Protein AF-A0A2T1BYC2-F1 (afdb_monomer_lite)

Organism: NCBI:txid1296344

Secondary structure (DSSP, 8-state):
-------PEEEE--HHHHHHHHHHHHT-SSHHHHHHHHHHHHHHHHHHHHHHHTT---BSTTSTTT-HHHHHHS---EEEETTTEEEEEEEE-TT--EEE--GGGSSS-SEEEEEEEPTTSSEEEEEEEEEGGGS-TT--EEE-SPPTTS--S-B-TTHHHHHHHHHHHHHHHHHSS-HHHHHHHHH-SSS-HHHHHHHHHHHHHHS-HHHHHHHHHHHHS-HHHHHHHHHHHHH---TT-----HHHHHHHHHHHHHHHHHHHHHT----

InterPro domains:
  IPR014951 Protein of unknown function DUF1822 [PF08852] (11-236)

Structure (mmCIF, N/CA/C/O backbone):
data_AF-A0A2T1BYC2-F1
#
_entry.id   AF-A0A2T1BYC2-F1
#
loop_
_atom_site.group_PDB
_atom_site.id
_atom_site.type_symbol
_atom_site.label_atom_id
_atom_site.label_alt_id
_atom_site.label_comp_id
_atom_site.label_asym_id
_atom_site.label_entity_id
_atom_site.label_seq_id
_atom_site.pdbx_PDB_ins_code
_atom_site.Cartn_x
_atom_site.Cartn_y
_atom_site.Cartn_z
_atom_site.occupancy
_atom_site.B_iso_or_equiv
_atom_site.auth_seq_id
_atom_site.auth_comp_id
_atom_site.auth_asym_id
_atom_site.auth_atom_id
_atom_site.pdbx_PDB_model_num
ATOM 1 N N . MET A 1 1 ? 16.388 26.459 17.844 1.00 30.33 1 MET A N 1
ATOM 2 C CA . MET A 1 1 ? 15.123 25.746 18.102 1.00 30.33 1 MET A CA 1
ATOM 3 C C . MET A 1 1 ? 14.425 25.633 16.761 1.00 30.33 1 MET A C 1
ATOM 5 O O . MET A 1 1 ? 13.673 26.529 16.406 1.00 30.33 1 MET A O 1
ATOM 9 N N . ASN A 1 2 ? 14.789 24.626 15.964 1.00 27.92 2 ASN A N 1
ATOM 10 C CA . ASN A 1 2 ? 14.062 24.336 14.732 1.00 27.92 2 ASN A CA 1
ATOM 11 C C . ASN A 1 2 ? 12.855 23.506 15.141 1.00 27.92 2 ASN A C 1
ATOM 13 O O . ASN A 1 2 ? 13.008 22.389 15.620 1.00 27.92 2 ASN A O 1
ATOM 17 N N . SER A 1 3 ? 11.680 24.115 15.049 1.00 35.97 3 SER A N 1
ATOM 18 C CA . SER A 1 3 ? 10.416 23.403 15.140 1.00 35.97 3 SER A CA 1
ATOM 19 C C . SER A 1 3 ? 10.277 22.632 13.832 1.00 35.97 3 SER A C 1
ATOM 21 O O . SER A 1 3 ? 9.939 23.237 12.817 1.00 35.97 3 SER A O 1
ATOM 23 N N . THR A 1 4 ? 10.604 21.342 13.823 1.00 42.22 4 THR A N 1
ATOM 24 C CA . THR A 1 4 ? 10.169 20.444 12.749 1.00 42.22 4 THR A CA 1
ATOM 25 C C . THR A 1 4 ? 8.647 20.449 12.826 1.00 42.22 4 THR A C 1
ATOM 27 O O . THR A 1 4 ? 8.081 20.026 13.832 1.00 42.22 4 THR A O 1
ATOM 30 N N . GLN A 1 5 ? 7.978 21.092 11.869 1.00 42.19 5 GLN A N 1
ATOM 31 C CA . GLN A 1 5 ? 6.527 20.999 11.794 1.00 42.19 5 GLN A CA 1
ATOM 32 C C . GLN A 1 5 ? 6.220 19.558 11.412 1.00 42.19 5 GLN A C 1
ATOM 34 O O . GLN A 1 5 ? 6.541 19.119 10.316 1.00 42.19 5 GLN A O 1
ATOM 39 N N . GLU A 1 6 ? 5.686 18.809 12.365 1.00 53.81 6 GLU A N 1
ATOM 40 C CA . GLU A 1 6 ? 5.136 17.488 12.119 1.00 53.81 6 GLU A CA 1
ATOM 41 C C . GLU A 1 6 ? 3.902 17.648 11.221 1.00 53.81 6 GLU A C 1
ATOM 43 O O . GLU A 1 6 ? 2.841 18.101 11.660 1.00 53.81 6 GLU A O 1
ATOM 48 N N . HIS A 1 7 ? 4.078 17.363 9.933 1.00 62.19 7 HIS A N 1
ATOM 49 C CA . HIS A 1 7 ? 3.030 17.397 8.922 1.00 62.19 7 HIS A CA 1
ATOM 50 C C . HIS A 1 7 ? 2.230 16.089 8.989 1.00 62.19 7 HIS A C 1
ATOM 52 O O . HIS A 1 7 ? 2.452 15.157 8.228 1.00 62.19 7 HIS A O 1
ATOM 58 N N . HIS A 1 8 ? 1.332 15.999 9.973 1.00 76.50 8 HIS A N 1
ATOM 59 C CA . HIS A 1 8 ? 0.393 14.881 10.098 1.00 76.50 8 HIS A CA 1
ATOM 60 C C . HIS A 1 8 ? -0.981 15.292 9.582 1.00 76.50 8 HIS A C 1
ATOM 62 O O . HIS A 1 8 ? -1.489 16.364 9.931 1.00 76.50 8 HIS A O 1
ATOM 68 N N . LEU A 1 9 ? -1.634 14.410 8.826 1.00 88.50 9 LEU A N 1
ATOM 69 C CA . LEU A 1 9 ? -3.005 14.636 8.376 1.00 88.50 9 LEU A CA 1
ATOM 70 C C . LEU A 1 9 ? -3.999 14.018 9.362 1.00 88.50 9 LEU A C 1
ATOM 72 O O . LEU A 1 9 ? -3.929 12.828 9.655 1.00 88.50 9 LEU A O 1
ATOM 76 N N . THR A 1 10 ? -4.937 14.817 9.873 1.00 93.75 10 THR A N 1
ATOM 77 C CA . THR A 1 10 ? -5.953 14.343 10.826 1.00 93.75 10 THR A CA 1
ATOM 78 C C . THR A 1 10 ? -7.269 14.047 10.115 1.00 93.75 10 THR A C 1
ATOM 80 O O . THR A 1 10 ? -7.849 14.940 9.500 1.00 93.75 10 THR A O 1
ATOM 83 N N . ILE A 1 11 ? -7.757 12.812 10.238 1.00 95.19 11 ILE A N 1
ATOM 84 C CA . ILE A 1 11 ? -9.003 12.333 9.634 1.00 95.19 11 ILE A CA 1
ATOM 85 C C . ILE A 1 11 ? -10.029 12.054 10.745 1.00 95.19 11 ILE A C 1
ATOM 87 O O . ILE A 1 11 ? -9.771 11.216 11.618 1.00 95.19 11 ILE A O 1
ATOM 91 N N . PRO A 1 12 ? -11.200 12.719 10.745 1.00 95.81 12 PRO A N 1
ATOM 92 C CA . PRO A 1 12 ? -12.249 12.442 11.717 1.00 95.81 12 PRO A CA 1
ATOM 93 C C . PRO A 1 12 ? -12.884 11.073 11.456 1.00 95.81 12 PRO A C 1
ATOM 95 O O . PRO A 1 12 ? -13.256 10.741 10.331 1.00 95.81 12 PRO A O 1
ATOM 98 N N . LEU A 1 13 ? -13.082 10.285 12.512 1.00 95.06 13 LEU A N 1
ATOM 99 C CA . LEU A 1 13 ? -13.759 8.997 12.415 1.00 95.06 13 LEU A CA 1
ATOM 100 C C . LEU A 1 13 ? -15.268 9.201 12.503 1.00 95.06 13 LEU A C 1
ATOM 102 O O . LEU A 1 13 ? -15.834 9.554 13.541 1.00 95.06 13 LEU A O 1
ATOM 106 N N . ASN A 1 14 ? -15.945 8.980 11.380 1.00 90.75 14 ASN A N 1
ATOM 107 C CA . ASN A 1 14 ? -17.387 9.148 11.324 1.00 90.75 14 ASN A CA 1
ATOM 108 C C . ASN A 1 14 ? -18.123 8.025 12.105 1.00 90.75 14 ASN A C 1
ATOM 110 O O . ASN A 1 14 ? -17.633 6.896 12.229 1.00 90.75 14 ASN A O 1
ATOM 114 N N . PRO A 1 15 ? -19.343 8.278 12.619 1.00 95.25 15 PRO A N 1
ATOM 115 C CA . PRO A 1 15 ? -20.110 7.257 13.337 1.00 95.25 15 PRO A CA 1
ATOM 116 C C . PRO A 1 15 ? -20.413 5.995 12.515 1.00 95.25 15 PRO A C 1
ATOM 118 O O . PRO A 1 15 ? -20.580 4.920 13.090 1.00 95.25 15 PRO A O 1
ATOM 121 N N . ALA A 1 16 ? -20.486 6.099 11.185 1.00 96.50 16 ALA A N 1
ATOM 122 C CA . ALA A 1 16 ? -20.713 4.948 10.313 1.00 96.50 16 ALA A CA 1
ATOM 123 C C . ALA A 1 16 ? -19.502 3.996 10.304 1.00 96.50 16 ALA A C 1
ATOM 125 O O . ALA A 1 16 ? -19.681 2.779 10.336 1.00 96.50 16 ALA A O 1
ATOM 126 N N . ALA A 1 17 ? -18.281 4.529 10.363 1.00 97.25 17 ALA A N 1
ATOM 127 C CA . ALA A 1 17 ? -17.051 3.760 10.459 1.00 97.25 17 ALA A CA 1
ATOM 128 C C . ALA A 1 17 ? -17.010 2.969 11.765 1.00 97.25 17 ALA A C 1
ATOM 130 O O . ALA A 1 17 ? -16.757 1.764 11.754 1.00 97.25 17 ALA A O 1
ATOM 131 N N . HIS A 1 18 ? -17.391 3.604 12.876 1.00 98.31 18 HIS A N 1
ATOM 132 C CA . HIS A 1 18 ? -17.556 2.915 14.154 1.00 98.31 18 HIS A CA 1
ATOM 133 C C . HIS A 1 18 ? -18.595 1.797 14.097 1.00 98.31 18 HIS A C 1
ATOM 135 O O . HIS A 1 18 ? -18.369 0.734 14.666 1.00 98.31 18 HIS A O 1
ATOM 141 N N . GLN A 1 19 ? -19.719 1.989 13.404 1.00 98.38 19 GLN A N 1
ATOM 142 C CA . GLN A 1 19 ? -20.733 0.939 13.265 1.00 98.38 19 GLN A CA 1
ATOM 143 C C . GLN A 1 19 ? -20.208 -0.277 12.492 1.00 98.38 19 GLN A C 1
ATOM 145 O O . GLN A 1 19 ? -20.444 -1.410 12.915 1.00 98.38 19 GLN A O 1
ATOM 150 N N . ILE A 1 20 ? -19.470 -0.056 11.399 1.00 98.44 20 ILE A N 1
ATOM 151 C CA . ILE A 1 20 ? -18.844 -1.137 10.621 1.00 98.44 20 ILE A CA 1
ATOM 152 C C . ILE A 1 20 ? -17.792 -1.854 11.475 1.00 98.44 20 ILE A C 1
ATOM 154 O O . ILE A 1 20 ? -17.832 -3.078 11.600 1.00 98.44 20 ILE A O 1
ATOM 158 N N . ALA A 1 21 ? -16.910 -1.100 12.132 1.00 98.50 21 ALA A N 1
ATOM 159 C CA . ALA A 1 21 ? -15.869 -1.650 12.991 1.00 98.50 21 ALA A CA 1
ATOM 160 C C . ALA A 1 21 ? -16.450 -2.452 14.168 1.00 98.50 21 ALA A C 1
ATOM 162 O O . ALA A 1 21 ? -15.974 -3.548 14.458 1.00 98.50 21 ALA A O 1
ATOM 163 N N . LEU A 1 22 ? -17.513 -1.958 14.820 1.00 98.50 22 LEU A N 1
ATOM 164 C CA . LEU A 1 22 ? -18.219 -2.681 15.887 1.00 98.50 22 LEU A CA 1
ATOM 165 C C . LEU A 1 22 ? -18.843 -3.979 15.376 1.00 98.50 22 LEU A C 1
ATOM 167 O O . LEU A 1 22 ? -18.776 -4.997 16.064 1.00 98.50 22 LEU A O 1
ATOM 171 N N . LYS A 1 23 ? -19.435 -3.956 14.177 1.00 98.50 23 LYS A N 1
ATOM 172 C CA . LYS A 1 23 ? -19.995 -5.156 13.551 1.00 98.50 23 LYS A CA 1
ATOM 173 C C . LYS A 1 23 ? -18.902 -6.202 13.326 1.00 98.50 23 LYS A C 1
ATOM 175 O O . LYS A 1 23 ? -19.041 -7.320 13.807 1.00 98.50 23 LYS A O 1
ATOM 180 N N . PHE A 1 24 ? -17.806 -5.833 12.663 1.00 98.44 24 PHE A N 1
ATOM 181 C CA . PHE A 1 24 ? -16.708 -6.761 12.373 1.00 98.44 24 PHE A CA 1
ATOM 182 C C . PHE A 1 24 ? -16.025 -7.274 13.643 1.00 98.44 24 PHE A C 1
ATOM 184 O O . PHE A 1 24 ? -15.663 -8.448 13.715 1.00 98.44 24 PHE A O 1
ATOM 191 N N . ALA A 1 25 ? -15.893 -6.431 14.667 1.00 98.44 25 ALA A N 1
ATOM 192 C CA . ALA A 1 25 ? -15.372 -6.827 15.970 1.00 98.44 25 ALA A CA 1
ATOM 193 C C . ALA A 1 25 ? -16.291 -7.823 16.694 1.00 98.44 25 ALA A C 1
ATOM 195 O O . ALA A 1 25 ? -15.802 -8.758 17.325 1.00 98.44 25 ALA A O 1
ATOM 196 N N . GLY A 1 26 ? -17.611 -7.641 16.587 1.00 97.94 26 GLY A N 1
ATOM 197 C CA . GLY A 1 26 ? -18.617 -8.533 17.170 1.00 97.94 26 GLY A CA 1
ATOM 198 C C . GLY A 1 26 ? -18.719 -9.901 16.489 1.00 97.94 26 GLY A C 1
ATOM 199 O O . GLY A 1 26 ? -19.284 -10.822 17.070 1.00 97.94 26 GLY A O 1
ATOM 200 N N . GLU A 1 27 ? -18.160 -10.045 15.287 1.00 97.00 27 GLU A N 1
ATOM 201 C CA . GLU A 1 27 ? -18.034 -11.326 14.579 1.00 97.00 27 GLU A CA 1
ATOM 202 C C . GLU A 1 27 ? -16.857 -12.177 15.094 1.00 97.00 27 GLU A C 1
ATOM 204 O O . GLU A 1 27 ? -16.714 -13.322 14.675 1.00 97.00 27 GLU A O 1
ATOM 209 N N . GLN A 1 28 ? -16.003 -11.638 15.976 1.00 97.81 28 GLN A N 1
ATOM 210 C CA . GLN A 1 28 ? -14.807 -12.330 16.466 1.00 97.81 28 GLN A CA 1
ATOM 211 C C . GLN A 1 28 ? -15.081 -13.110 17.760 1.00 97.81 28 GLN A C 1
ATOM 213 O O . GLN A 1 28 ? -15.668 -12.585 18.704 1.00 97.81 28 GLN A O 1
ATOM 218 N N . ASP A 1 29 ? -14.545 -14.329 17.854 1.00 93.50 29 ASP A N 1
ATOM 219 C CA . ASP A 1 29 ? -14.741 -15.218 19.014 1.00 93.50 29 ASP A CA 1
ATOM 220 C C . ASP A 1 29 ? -13.975 -14.782 20.277 1.00 93.50 29 ASP A C 1
ATOM 222 O O . ASP A 1 29 ? -14.269 -15.224 21.390 1.00 93.50 29 ASP A O 1
ATOM 226 N N . ASN A 1 30 ? -12.963 -13.926 20.120 1.00 94.69 30 ASN A N 1
ATOM 227 C CA . ASN A 1 30 ? -12.078 -13.493 21.197 1.00 94.69 30 ASN A CA 1
ATOM 228 C C . ASN A 1 30 ? -12.078 -11.959 21.320 1.00 94.69 30 ASN A C 1
ATOM 230 O O . ASN A 1 30 ? -11.769 -11.285 20.334 1.00 94.69 30 ASN A O 1
ATOM 234 N N . PRO A 1 31 ? -12.297 -11.387 22.523 1.00 96.50 31 PRO A N 1
ATOM 235 C CA . PRO A 1 31 ? -12.262 -9.940 22.742 1.00 96.50 31 PRO A CA 1
ATOM 236 C C . PRO A 1 31 ? -10.986 -9.242 22.254 1.00 96.50 31 PRO A C 1
ATOM 238 O O . PRO A 1 31 ? -11.063 -8.133 21.728 1.00 96.50 31 PRO A O 1
ATOM 241 N N . ALA A 1 32 ? -9.814 -9.877 22.390 1.00 97.06 32 ALA A N 1
ATOM 242 C CA . ALA A 1 32 ? -8.564 -9.280 21.912 1.00 97.06 32 ALA A CA 1
ATOM 243 C C . ALA A 1 32 ? -8.545 -9.163 20.378 1.00 97.06 32 ALA A C 1
ATOM 245 O O . ALA A 1 32 ? -8.197 -8.110 19.846 1.00 97.06 32 ALA A O 1
ATOM 246 N N . LYS A 1 33 ? -9.010 -10.205 19.675 1.00 97.56 33 LYS A N 1
ATOM 247 C CA . LYS A 1 33 ? -9.161 -10.188 18.216 1.00 97.56 33 LYS A CA 1
ATOM 248 C C . LYS A 1 33 ? -10.230 -9.187 17.774 1.00 97.56 33 LYS A C 1
ATOM 250 O O . LYS A 1 33 ? -10.009 -8.456 16.818 1.00 97.56 33 LYS A O 1
ATOM 255 N N . GLY A 1 34 ? -11.342 -9.093 18.506 1.00 98.31 34 GLY A N 1
ATOM 256 C CA . GLY A 1 34 ? -12.375 -8.079 18.281 1.00 98.31 34 GLY A CA 1
ATOM 257 C C . GLY A 1 34 ? -11.820 -6.655 18.358 1.00 98.31 34 GLY A C 1
ATOM 258 O O . GLY A 1 34 ? -12.067 -5.856 17.459 1.00 98.31 34 GLY A O 1
ATOM 259 N N . LYS A 1 35 ? -11.004 -6.345 19.377 1.00 97.75 35 LYS A N 1
ATOM 260 C CA . LYS A 1 35 ? -10.338 -5.035 19.499 1.00 97.75 35 LYS A CA 1
ATOM 261 C C . LYS A 1 35 ? -9.386 -4.758 18.332 1.00 97.75 35 LYS A C 1
ATOM 263 O O . LYS A 1 35 ? -9.391 -3.654 17.800 1.00 97.75 35 LYS A O 1
ATOM 268 N N . GLN A 1 36 ? -8.583 -5.742 17.941 1.00 97.69 36 GLN A N 1
ATOM 269 C CA . GLN A 1 36 ? -7.672 -5.622 16.804 1.00 97.69 36 GLN A CA 1
ATOM 270 C C . GLN A 1 36 ? -8.445 -5.343 15.506 1.00 97.69 36 GLN A C 1
ATOM 272 O O . GLN A 1 36 ? -8.194 -4.349 14.837 1.00 97.69 36 GLN A O 1
ATOM 277 N N . VAL A 1 37 ? -9.458 -6.159 15.204 1.00 98.44 37 VAL A N 1
ATOM 278 C CA . VAL A 1 37 ? -10.325 -5.987 14.031 1.00 98.44 37 VAL A CA 1
ATOM 279 C C . VAL A 1 37 ? -11.013 -4.624 14.031 1.00 98.44 37 VAL A C 1
ATOM 281 O O . VAL A 1 37 ? -11.091 -3.982 12.986 1.00 98.44 37 VAL A O 1
ATOM 284 N N . TYR A 1 38 ? -11.478 -4.159 15.190 1.00 98.62 38 TYR A N 1
ATOM 285 C CA . TYR A 1 38 ? -12.073 -2.837 15.335 1.00 98.62 38 TYR A CA 1
ATOM 286 C C . TYR A 1 38 ? -11.113 -1.722 14.892 1.00 98.62 38 TYR A C 1
ATOM 288 O O . TYR A 1 38 ? -11.486 -0.884 14.073 1.00 98.62 38 TYR A O 1
ATOM 296 N N . LEU A 1 39 ? -9.873 -1.734 15.393 1.00 98.31 39 LEU A N 1
ATOM 297 C CA . LEU A 1 39 ? -8.864 -0.724 15.058 1.00 98.31 39 LEU A CA 1
ATOM 298 C C . LEU A 1 39 ? -8.422 -0.819 13.594 1.00 98.31 39 LEU A C 1
ATOM 300 O O . LEU A 1 39 ? -8.384 0.205 12.917 1.00 98.31 39 LEU A O 1
ATOM 304 N N . ASN A 1 40 ? -8.182 -2.030 13.082 1.00 98.44 40 ASN A N 1
ATOM 305 C CA . ASN A 1 40 ? -7.845 -2.252 11.673 1.00 98.44 40 ASN A CA 1
ATOM 306 C C . ASN A 1 40 ? -8.941 -1.705 10.751 1.00 98.44 40 ASN A C 1
ATOM 308 O O . ASN A 1 40 ? -8.656 -0.995 9.793 1.00 98.44 40 ASN A O 1
ATOM 312 N N . THR A 1 41 ? -10.208 -1.983 11.073 1.00 98.69 41 THR A N 1
ATOM 313 C CA . THR A 1 41 ? -11.348 -1.518 10.271 1.00 98.69 41 THR A CA 1
ATOM 314 C C . THR A 1 41 ? -11.430 0.007 10.257 1.00 98.69 41 THR A C 1
ATOM 316 O O . THR A 1 41 ? -11.638 0.599 9.203 1.00 98.69 41 THR A O 1
ATOM 319 N N . LEU A 1 42 ? -11.244 0.661 11.409 1.00 98.62 42 LEU A N 1
ATOM 320 C CA . LEU A 1 42 ? -11.227 2.124 11.473 1.00 98.62 42 LEU A CA 1
ATOM 321 C C . LEU A 1 42 ? -10.046 2.723 10.698 1.00 98.62 42 LEU A C 1
ATOM 323 O O . LEU A 1 42 ? -10.232 3.730 10.021 1.00 98.62 42 LEU A O 1
ATOM 327 N N . ALA A 1 43 ? -8.866 2.098 10.753 1.00 98.50 43 ALA A N 1
ATOM 328 C CA . ALA A 1 43 ? -7.691 2.548 10.012 1.00 98.50 43 ALA A CA 1
ATOM 329 C C . ALA A 1 43 ? -7.908 2.464 8.494 1.00 98.50 43 ALA A C 1
ATOM 331 O O . ALA A 1 43 ? -7.669 3.445 7.793 1.00 98.50 43 ALA A O 1
ATOM 332 N N . VAL A 1 44 ? -8.436 1.338 8.000 1.00 98.62 44 VAL A N 1
ATOM 333 C CA . VAL A 1 44 ? -8.778 1.160 6.578 1.00 98.62 44 VAL A CA 1
ATOM 334 C C . VAL A 1 44 ? -9.784 2.213 6.118 1.00 98.62 44 VAL A C 1
ATOM 336 O O . VAL A 1 44 ? -9.594 2.834 5.076 1.00 98.62 44 VAL A O 1
ATOM 339 N N . LEU A 1 45 ? -10.839 2.459 6.901 1.00 98.44 45 LEU A N 1
ATOM 340 C CA . LEU A 1 45 ? -11.858 3.449 6.545 1.00 98.44 45 LEU A CA 1
ATOM 341 C C . LEU A 1 45 ? -11.317 4.879 6.548 1.00 98.44 45 LEU A C 1
ATOM 343 O O . LEU A 1 45 ? -11.679 5.646 5.664 1.00 98.44 45 LEU A O 1
ATOM 347 N N . ALA A 1 46 ? -10.439 5.229 7.489 1.00 98.06 46 ALA A N 1
ATOM 348 C CA . ALA A 1 46 ? -9.823 6.551 7.521 1.00 98.06 46 ALA A CA 1
ATOM 349 C C . ALA A 1 46 ? -8.901 6.793 6.317 1.00 98.06 46 ALA A C 1
ATOM 351 O O . ALA A 1 46 ? -8.962 7.855 5.702 1.00 98.06 46 ALA A O 1
ATOM 352 N N . VAL A 1 47 ? -8.085 5.801 5.943 1.00 98.06 47 VAL A N 1
ATOM 353 C CA . VAL A 1 47 ? -7.227 5.890 4.750 1.00 98.06 47 VAL A CA 1
ATOM 354 C C . VAL A 1 47 ? -8.067 5.931 3.474 1.00 98.06 47 VAL A C 1
ATOM 356 O O . VAL A 1 47 ? -7.776 6.720 2.582 1.00 98.06 47 VAL A O 1
ATOM 359 N N . ARG A 1 48 ? -9.142 5.140 3.393 1.00 97.81 48 ARG A N 1
ATOM 360 C CA . ARG A 1 48 ? -10.094 5.204 2.278 1.00 97.81 48 ARG A CA 1
ATOM 361 C C . ARG A 1 48 ? -10.721 6.592 2.153 1.00 97.81 48 ARG A C 1
ATOM 363 O O . ARG A 1 48 ? -10.809 7.109 1.046 1.00 97.81 48 ARG A O 1
ATOM 370 N N . ASP A 1 49 ? -11.165 7.181 3.262 1.00 95.75 49 ASP A N 1
ATOM 371 C CA . ASP A 1 49 ? -11.772 8.515 3.261 1.00 95.75 49 ASP A CA 1
ATOM 372 C C . ASP A 1 49 ? -10.757 9.566 2.779 1.00 95.75 49 ASP A C 1
ATOM 374 O O . ASP A 1 49 ? -11.079 10.347 1.887 1.00 95.75 49 ASP A O 1
ATOM 378 N N . PHE A 1 50 ? -9.508 9.500 3.255 1.00 95.69 50 PHE A N 1
ATOM 379 C CA . PHE A 1 50 ? -8.411 10.338 2.759 1.00 95.69 50 PHE A CA 1
ATOM 380 C C . PHE A 1 50 ? -8.174 10.187 1.245 1.00 95.69 50 PHE A C 1
ATOM 382 O O . PHE A 1 50 ? -8.173 11.181 0.521 1.00 95.69 50 PHE A O 1
ATOM 389 N N . LEU A 1 51 ? -8.014 8.955 0.748 1.00 95.56 51 LEU A N 1
ATOM 390 C CA . LEU A 1 51 ? -7.788 8.691 -0.679 1.00 95.56 51 LEU A CA 1
ATOM 391 C C . LEU A 1 51 ? -8.987 9.124 -1.540 1.00 95.56 51 LEU A C 1
ATOM 393 O O . LEU A 1 51 ? -8.818 9.669 -2.629 1.00 95.56 51 LEU A O 1
ATOM 397 N N . SER A 1 52 ? -10.210 8.969 -1.031 1.00 93.94 52 SER A N 1
ATOM 398 C CA . SER A 1 52 ? -11.413 9.426 -1.725 1.00 93.94 52 SER A CA 1
ATOM 399 C C . SER A 1 52 ? -11.489 10.951 -1.834 1.00 93.94 52 SER A C 1
ATOM 401 O O . SER A 1 52 ? -11.987 11.447 -2.846 1.00 93.94 52 SER A O 1
ATOM 403 N N . GLU A 1 53 ? -11.030 11.704 -0.830 1.00 92.31 53 GLU A N 1
ATOM 404 C CA . GLU A 1 53 ? -11.026 13.176 -0.866 1.00 92.31 53 GLU A CA 1
ATOM 405 C C . GLU A 1 53 ? -10.128 13.726 -1.981 1.00 92.31 53 GLU A C 1
ATOM 407 O O . GLU A 1 53 ? -10.443 14.751 -2.589 1.00 92.31 53 GLU A O 1
ATOM 412 N N . ILE A 1 54 ? -9.056 13.006 -2.309 1.00 90.25 54 ILE A N 1
ATOM 413 C CA . ILE A 1 54 ? -8.126 13.336 -3.396 1.00 90.25 54 ILE A CA 1
ATOM 414 C C . ILE A 1 54 ? -8.473 12.635 -4.720 1.00 90.25 54 ILE A C 1
ATOM 416 O O . ILE A 1 54 ? -7.680 12.656 -5.655 1.00 90.25 54 ILE A O 1
ATOM 420 N N . SER A 1 55 ? -9.680 12.063 -4.828 1.00 90.75 55 SER A N 1
ATOM 421 C CA . SER A 1 55 ? -10.192 11.378 -6.029 1.00 90.75 55 SER A CA 1
ATOM 422 C C . SER A 1 55 ? -9.393 10.143 -6.459 1.00 90.75 55 SER A C 1
ATOM 424 O O . SER A 1 55 ? -9.364 9.813 -7.642 1.00 90.75 55 SER A O 1
ATOM 426 N N . PHE A 1 56 ? -8.776 9.447 -5.506 1.00 92.12 56 PHE A N 1
ATOM 427 C CA . PHE A 1 56 ? -8.077 8.194 -5.753 1.00 92.12 56 PHE A CA 1
ATOM 428 C C . PHE A 1 56 ? -9.007 7.003 -5.465 1.00 92.12 56 PHE A C 1
ATOM 430 O O . PHE A 1 56 ? -9.572 6.886 -4.372 1.00 92.12 56 PHE A O 1
ATOM 437 N N . GLU A 1 57 ? -9.221 6.137 -6.460 1.00 94.81 57 GLU A N 1
ATOM 438 C CA . GLU A 1 57 ? -10.175 5.029 -6.355 1.00 94.81 57 GLU A CA 1
ATOM 439 C C . GLU A 1 57 ? -9.653 3.901 -5.455 1.00 94.81 57 GLU A C 1
ATOM 441 O O . GLU A 1 57 ? -8.473 3.550 -5.459 1.00 94.81 57 GLU A O 1
ATOM 446 N N . THR A 1 58 ? -10.553 3.312 -4.665 1.00 97.44 58 THR A N 1
ATOM 447 C CA . THR A 1 58 ? -10.239 2.212 -3.745 1.00 97.44 58 THR A CA 1
ATOM 448 C C . THR A 1 58 ? -11.370 1.191 -3.723 1.00 97.44 58 THR A C 1
ATOM 450 O O . THR A 1 58 ? -12.536 1.532 -3.932 1.00 97.44 58 THR A O 1
ATOM 453 N N . ASP A 1 59 ? -11.029 -0.065 -3.446 1.00 98.00 59 ASP A N 1
ATOM 454 C CA . ASP A 1 59 ? -11.979 -1.169 -3.341 1.00 98.00 59 ASP A CA 1
ATOM 455 C C . ASP A 1 59 ? -11.858 -1.836 -1.966 1.00 98.00 59 ASP A C 1
ATOM 457 O O . ASP A 1 59 ? -10.841 -2.430 -1.606 1.00 98.00 59 ASP A O 1
ATOM 461 N N . LEU A 1 60 ? -12.920 -1.719 -1.172 1.00 97.56 60 LEU A N 1
ATOM 462 C CA . LEU A 1 60 ? -13.000 -2.398 0.114 1.00 97.56 60 LEU A CA 1
ATOM 463 C C . LEU A 1 60 ? -13.315 -3.883 -0.051 1.00 97.56 60 LEU A C 1
ATOM 465 O O . LEU A 1 60 ? -12.720 -4.707 0.632 1.00 97.56 60 LEU A O 1
ATOM 469 N N . ASP A 1 61 ? -14.244 -4.235 -0.937 1.00 97.25 61 ASP A N 1
ATOM 470 C CA . ASP A 1 61 ? -14.835 -5.574 -0.991 1.00 97.25 61 ASP A CA 1
ATOM 471 C C . ASP A 1 61 ? -13.842 -6.628 -1.504 1.00 97.25 61 ASP A C 1
ATOM 473 O O . ASP A 1 61 ? -13.946 -7.805 -1.147 1.00 97.25 61 ASP A O 1
ATOM 477 N N . SER A 1 62 ? -12.845 -6.199 -2.282 1.00 96.69 62 SER A N 1
ATOM 478 C CA . SER A 1 62 ? -11.727 -7.041 -2.727 1.00 96.69 62 SER A CA 1
ATOM 479 C C . SER A 1 62 ? -10.604 -7.204 -1.685 1.00 96.69 62 SER A C 1
ATOM 481 O O . SER A 1 62 ? -9.669 -7.980 -1.906 1.00 96.69 62 SER A O 1
ATOM 483 N N . GLY A 1 63 ? -10.662 -6.484 -0.560 1.00 96.31 63 GLY A N 1
ATOM 484 C CA . GLY A 1 63 ? -9.663 -6.531 0.511 1.00 96.31 63 GLY A CA 1
ATOM 485 C C . GLY A 1 63 ? -9.776 -7.763 1.416 1.00 96.31 63 GLY A C 1
ATOM 486 O O . GLY A 1 63 ? -10.867 -8.250 1.729 1.00 96.31 63 GLY A O 1
ATOM 487 N N . ASP A 1 64 ? -8.636 -8.241 1.915 1.00 97.00 64 ASP A N 1
ATOM 488 C CA . ASP A 1 64 ? -8.568 -9.349 2.874 1.00 97.00 64 ASP A CA 1
ATOM 489 C C . ASP A 1 64 ? -9.229 -8.959 4.205 1.00 97.00 64 ASP A C 1
ATOM 491 O O . ASP A 1 64 ? -9.908 -9.769 4.841 1.00 97.00 64 ASP A O 1
ATOM 495 N N . SER A 1 65 ? -9.088 -7.694 4.599 1.00 97.06 65 SER A N 1
ATOM 496 C CA . SER A 1 65 ? -9.704 -7.105 5.787 1.00 97.06 65 SER A CA 1
ATOM 497 C C . SER A 1 65 ? -11.238 -7.098 5.722 1.00 97.06 65 SER A C 1
ATOM 499 O O . SER A 1 65 ? -11.901 -7.231 6.756 1.00 97.06 65 SER A O 1
ATOM 501 N N . TRP A 1 66 ? -11.830 -7.053 4.525 1.00 97.94 66 TRP A N 1
ATOM 502 C CA . TRP A 1 66 ? -13.282 -7.152 4.324 1.00 97.94 66 TRP A CA 1
ATOM 503 C C . TRP A 1 66 ? -13.779 -8.595 4.218 1.00 97.94 66 TRP A C 1
ATOM 505 O O . TRP A 1 66 ? -14.940 -8.868 4.545 1.00 97.94 66 TRP A O 1
ATOM 515 N N . ASN A 1 67 ? -12.902 -9.553 3.909 1.00 97.81 67 ASN A N 1
ATOM 516 C CA . ASN A 1 67 ? -13.234 -10.974 3.900 1.00 97.81 67 ASN A CA 1
ATOM 517 C C . ASN A 1 67 ? -13.406 -11.531 5.335 1.00 97.81 67 ASN A C 1
ATOM 519 O O . ASN A 1 67 ? -12.441 -11.564 6.100 1.00 97.81 67 ASN A O 1
ATOM 523 N N . PRO A 1 68 ? -14.593 -12.048 5.720 1.00 96.62 68 PRO A N 1
ATOM 524 C CA . PRO A 1 68 ? -14.833 -12.528 7.083 1.00 96.62 68 PRO A CA 1
ATOM 525 C C . PRO A 1 68 ? -13.911 -13.666 7.527 1.00 96.62 68 PRO A C 1
ATOM 527 O O . PRO A 1 68 ? -13.488 -13.695 8.681 1.00 96.62 68 PRO A O 1
ATOM 530 N N . ALA A 1 69 ? -13.586 -14.593 6.622 1.00 96.25 69 ALA A N 1
ATOM 531 C CA . ALA A 1 69 ? -12.718 -15.718 6.944 1.00 96.25 69 ALA A CA 1
ATOM 532 C C . ALA A 1 69 ? -11.277 -15.243 7.158 1.00 96.25 69 ALA A C 1
ATOM 534 O O . ALA A 1 69 ? -10.661 -15.602 8.157 1.00 96.25 69 ALA A O 1
ATOM 535 N N . VAL A 1 70 ? -10.755 -14.393 6.268 1.00 96.44 70 VAL A N 1
ATOM 536 C CA . VAL A 1 70 ? -9.377 -13.895 6.391 1.00 96.44 70 VAL A CA 1
ATOM 537 C C . VAL A 1 70 ? -9.231 -12.998 7.619 1.00 96.44 70 VAL A C 1
ATOM 539 O O . VAL A 1 70 ? -8.345 -13.233 8.438 1.00 96.44 70 VAL A O 1
ATOM 542 N N . ARG A 1 71 ? -10.162 -12.060 7.828 1.00 96.06 71 ARG A N 1
ATOM 543 C CA . ARG A 1 71 ? -10.216 -11.199 9.019 1.00 96.06 71 ARG A CA 1
ATOM 544 C C . ARG A 1 71 ? -10.243 -11.991 10.330 1.00 96.06 71 ARG A C 1
ATOM 546 O O . ARG A 1 71 ? -9.628 -11.564 11.307 1.00 96.06 71 ARG A O 1
ATOM 553 N N . CYS A 1 72 ? -10.920 -13.142 10.355 1.00 95.25 72 CYS A N 1
ATOM 554 C CA . CYS A 1 72 ? -10.981 -14.014 11.530 1.00 95.25 72 CYS A CA 1
ATOM 555 C C . CYS A 1 72 ? -9.607 -14.589 11.908 1.00 95.25 72 CYS A C 1
ATOM 557 O O . CYS A 1 72 ? -9.279 -14.668 13.093 1.00 95.25 72 CYS A O 1
ATOM 559 N N . PHE A 1 73 ? -8.793 -14.979 10.922 1.00 94.81 73 PHE A N 1
ATOM 560 C CA . PHE A 1 73 ? -7.515 -15.658 11.165 1.00 94.81 73 PHE A CA 1
ATOM 561 C C . PHE A 1 73 ? -6.300 -14.726 11.155 1.00 94.81 73 PHE A C 1
ATOM 563 O O . PHE A 1 73 ? -5.335 -15.006 11.861 1.00 94.81 73 PHE A O 1
ATOM 570 N N . HIS A 1 74 ? -6.343 -13.618 10.415 1.00 95.81 74 HIS A N 1
ATOM 571 C CA . HIS A 1 74 ? -5.173 -12.782 10.136 1.00 95.81 74 HIS A CA 1
ATOM 572 C C . HIS A 1 74 ?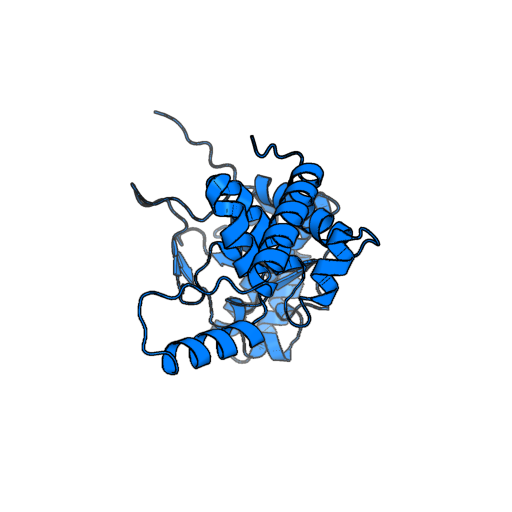 -5.326 -11.346 10.634 1.00 95.81 74 HIS A C 1
ATOM 574 O O . HIS A 1 74 ? -6.428 -10.795 10.690 1.00 95.81 74 HIS A O 1
ATOM 580 N N . ASP A 1 75 ? -4.211 -10.734 11.017 1.00 96.56 75 ASP A N 1
ATOM 581 C CA . ASP A 1 75 ? -4.090 -9.318 11.344 1.00 96.56 75 ASP A CA 1
ATOM 582 C C . ASP A 1 75 ? -3.882 -8.454 10.100 1.00 96.56 75 ASP A C 1
ATOM 584 O O . ASP A 1 75 ? -2.835 -7.841 9.907 1.00 96.56 75 ASP A O 1
ATOM 588 N N . VAL A 1 76 ? -4.916 -8.427 9.261 1.00 97.00 76 VAL A N 1
ATOM 589 C CA . VAL A 1 76 ? -4.958 -7.658 8.016 1.00 97.00 76 VAL A CA 1
ATOM 590 C C . VAL A 1 76 ? -5.739 -6.359 8.189 1.00 97.00 76 VAL A C 1
ATOM 592 O O . VAL A 1 76 ? -6.783 -6.315 8.851 1.00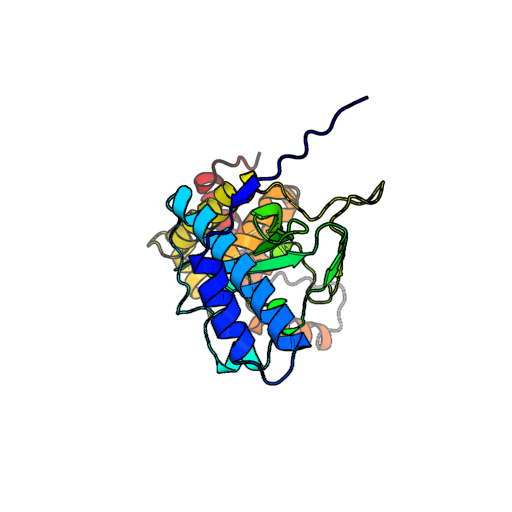 97.00 76 VAL A O 1
ATOM 595 N N . ALA A 1 77 ? -5.226 -5.306 7.571 1.00 97.94 77 ALA A N 1
ATOM 596 C CA . ALA A 1 77 ? -5.847 -4.000 7.435 1.00 97.94 77 ALA A CA 1
ATOM 597 C C . ALA A 1 77 ? -5.552 -3.446 6.031 1.00 97.94 77 ALA A C 1
ATOM 599 O O . ALA A 1 77 ? -5.168 -2.291 5.872 1.00 97.94 77 ALA A O 1
ATOM 600 N N . ASP A 1 78 ? -5.667 -4.296 5.010 1.00 98.25 78 ASP A N 1
ATOM 601 C CA . ASP A 1 78 ? -5.401 -3.912 3.632 1.00 98.25 78 ASP A CA 1
ATOM 602 C C . ASP A 1 78 ? -6.554 -3.115 3.021 1.00 98.25 78 ASP A C 1
ATOM 604 O O . ASP A 1 78 ? -7.729 -3.378 3.292 1.00 98.25 78 ASP A O 1
ATOM 608 N N . LEU A 1 79 ? -6.184 -2.179 2.153 1.00 98.50 79 LEU A N 1
ATOM 609 C CA . LEU A 1 79 ? -7.069 -1.443 1.263 1.00 98.50 79 LEU A CA 1
ATOM 610 C C . LEU A 1 79 ? -6.587 -1.660 -0.172 1.00 98.50 79 LEU A C 1
ATOM 612 O O . LEU A 1 79 ? -5.421 -1.398 -0.486 1.00 98.50 79 LEU A O 1
ATOM 616 N N . VAL A 1 80 ? -7.472 -2.170 -1.031 1.00 98.19 80 VAL A N 1
ATOM 617 C CA . VAL A 1 80 ? -7.148 -2.405 -2.440 1.00 98.19 80 VAL A CA 1
ATOM 618 C C . VAL A 1 80 ? -7.232 -1.089 -3.195 1.00 98.19 80 VAL A C 1
ATOM 620 O O . VAL A 1 80 ? -8.208 -0.348 -3.091 1.00 98.19 80 VAL A O 1
ATOM 623 N N . ILE A 1 81 ? -6.203 -0.844 -3.987 1.00 96.88 81 ILE A N 1
ATOM 624 C CA . ILE A 1 81 ? -6.168 0.151 -5.041 1.00 96.88 81 ILE A CA 1
ATOM 625 C C . ILE A 1 81 ? -6.257 -0.628 -6.358 1.00 96.88 81 ILE A C 1
ATOM 627 O O . ILE A 1 81 ? -5.340 -1.410 -6.646 1.00 96.88 81 ILE A O 1
ATOM 631 N N . PRO A 1 82 ? -7.345 -0.468 -7.134 1.00 94.94 82 PRO A N 1
ATOM 632 C CA . PRO A 1 82 ? -7.508 -1.145 -8.415 1.00 94.94 82 PRO A CA 1
ATOM 633 C C . PRO A 1 82 ? -6.272 -0.989 -9.303 1.00 94.94 82 PRO A C 1
ATOM 635 O O . PRO A 1 82 ? -5.651 0.069 -9.322 1.00 94.94 82 PRO A O 1
ATOM 638 N N . GLU A 1 83 ? -5.900 -2.062 -10.004 1.00 90.69 83 GLU A N 1
ATOM 639 C CA . GLU A 1 83 ? -4.730 -2.155 -10.894 1.00 90.69 83 GLU A CA 1
ATOM 640 C C . GLU A 1 83 ? -3.342 -1.998 -10.232 1.00 90.69 83 GLU A C 1
ATOM 642 O O . GLU A 1 83 ? -2.380 -2.612 -10.692 1.00 90.69 83 GLU A O 1
ATOM 647 N N . LEU A 1 84 ? -3.205 -1.272 -9.115 1.00 93.75 84 LEU A N 1
ATOM 648 C CA . LEU A 1 84 ? -1.903 -1.052 -8.469 1.00 93.75 84 LEU A CA 1
ATOM 649 C C . LEU A 1 84 ? -1.583 -2.095 -7.396 1.00 93.75 84 LEU A C 1
ATOM 651 O O . LEU A 1 84 ? -0.440 -2.544 -7.295 1.00 93.75 84 LEU A O 1
ATOM 655 N N . GLY A 1 85 ? -2.565 -2.514 -6.597 1.00 94.56 85 GLY A N 1
ATOM 656 C CA . GLY A 1 85 ? -2.363 -3.518 -5.552 1.00 94.56 85 GLY A CA 1
ATOM 657 C C . GLY A 1 85 ? -2.984 -3.129 -4.217 1.00 94.56 85 GLY A C 1
ATOM 658 O O . GLY A 1 85 ? -4.126 -2.695 -4.160 1.00 94.56 85 GLY A O 1
ATOM 659 N N . LYS A 1 86 ? -2.264 -3.354 -3.112 1.00 96.19 86 LYS A N 1
ATOM 660 C CA . LYS A 1 86 ? -2.794 -3.188 -1.749 1.00 96.19 86 LYS A CA 1
ATOM 661 C C . LYS A 1 86 ? -1.893 -2.306 -0.900 1.00 96.19 86 LYS A C 1
ATOM 663 O O . LYS A 1 86 ? -0.698 -2.584 -0.796 1.00 96.19 86 LYS A O 1
ATOM 668 N N . VAL A 1 87 ? -2.462 -1.309 -0.234 1.00 97.56 87 VAL A N 1
ATOM 669 C CA . VAL A 1 87 ? -1.797 -0.640 0.894 1.00 97.56 87 VAL A CA 1
ATOM 670 C C . VAL A 1 87 ? -2.225 -1.302 2.196 1.00 97.56 87 VAL A C 1
ATOM 672 O O . VAL A 1 87 ? -3.338 -1.807 2.293 1.00 97.56 87 VAL A O 1
ATOM 675 N N . GLU A 1 88 ? -1.350 -1.322 3.194 1.00 98.06 88 GLU A N 1
ATOM 676 C CA . GLU A 1 88 ? -1.653 -1.855 4.523 1.00 98.06 88 GLU A CA 1
ATOM 677 C C . GLU A 1 88 ? -1.797 -0.706 5.532 1.00 98.06 88 GLU A C 1
ATOM 679 O O . GLU A 1 88 ? -0.835 0.004 5.823 1.00 98.06 88 GLU A O 1
ATOM 684 N N . CYS A 1 89 ? -2.995 -0.520 6.083 1.00 98.06 89 CYS A N 1
ATOM 685 C CA . CYS A 1 89 ? -3.332 0.555 7.017 1.00 98.06 89 CYS A CA 1
ATOM 686 C C . CYS A 1 89 ? -3.078 0.102 8.460 1.00 98.06 89 CYS A C 1
ATOM 688 O O . CYS A 1 89 ? -3.949 -0.478 9.107 1.00 98.06 89 CYS A O 1
ATOM 690 N N . ARG A 1 90 ? -1.880 0.343 8.988 1.00 96.69 90 ARG A N 1
ATOM 691 C CA . ARG A 1 90 ? -1.462 -0.205 10.281 1.00 96.69 90 ARG A CA 1
ATOM 692 C C . ARG A 1 90 ? -1.828 0.736 11.440 1.00 96.69 90 ARG A C 1
ATOM 694 O O . ARG A 1 90 ? -1.274 1.836 11.521 1.00 96.69 90 ARG A O 1
ATOM 701 N N . PRO A 1 91 ? -2.736 0.326 12.348 1.00 96.44 91 PRO A N 1
ATOM 702 C CA . PRO A 1 91 ? -3.142 1.156 13.473 1.00 96.44 91 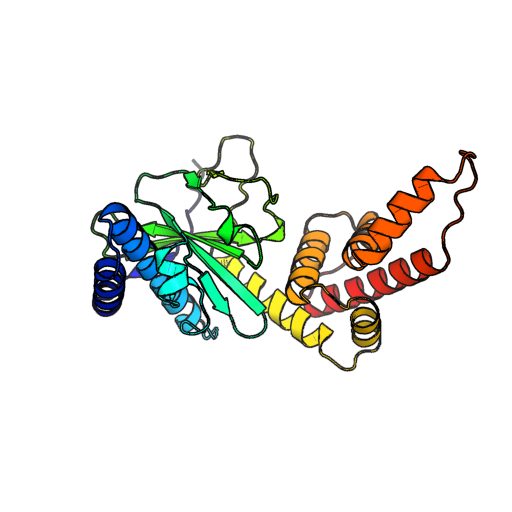PRO A CA 1
ATOM 703 C C . PRO A 1 91 ? -2.085 1.165 14.583 1.00 96.44 91 PRO A C 1
ATOM 705 O O . PRO A 1 91 ? -1.513 0.124 14.908 1.00 96.44 91 PRO A O 1
ATOM 708 N N . ILE A 1 92 ? -1.907 2.319 15.223 1.00 95.00 92 ILE A N 1
ATOM 709 C CA . ILE A 1 92 ? -1.180 2.480 16.488 1.00 95.00 92 ILE A CA 1
ATOM 710 C C . ILE A 1 92 ? -1.999 3.335 17.461 1.00 95.00 92 ILE A C 1
ATOM 712 O O . ILE A 1 92 ? -2.798 4.186 17.059 1.00 95.00 92 ILE A O 1
ATOM 716 N N . LEU A 1 93 ? -1.810 3.131 18.758 1.00 94.06 93 LEU A N 1
ATOM 717 C CA . LEU A 1 93 ? -2.428 3.950 19.802 1.00 94.06 93 LEU A CA 1
ATOM 718 C C . LEU A 1 93 ? -1.632 5.243 20.043 1.00 94.06 93 LEU A C 1
ATOM 720 O O . LEU A 1 93 ? -0.461 5.342 19.694 1.00 94.06 93 LEU A O 1
ATOM 724 N N . ALA A 1 94 ? -2.262 6.229 20.689 1.00 88.19 94 ALA A N 1
ATOM 725 C CA . ALA A 1 94 ? -1.718 7.580 20.887 1.00 88.19 94 ALA A CA 1
ATOM 726 C C . ALA A 1 94 ? -0.280 7.643 21.444 1.00 88.19 94 ALA A C 1
ATOM 728 O O . ALA A 1 94 ? 0.460 8.558 21.104 1.00 88.19 94 ALA A O 1
ATOM 729 N N . ASN A 1 95 ? 0.114 6.674 22.278 1.00 85.25 95 ASN A N 1
ATOM 730 C CA . ASN A 1 95 ? 1.420 6.635 22.949 1.00 85.25 95 ASN A CA 1
ATOM 731 C C . ASN A 1 95 ? 2.350 5.535 22.408 1.00 85.25 95 ASN A C 1
ATOM 733 O O . ASN A 1 95 ? 3.372 5.240 23.028 1.00 85.25 95 ASN A O 1
ATOM 737 N N . GLU A 1 96 ? 1.972 4.867 21.318 1.00 88.88 96 GLU A N 1
ATOM 738 C CA . GLU A 1 96 ? 2.803 3.841 20.692 1.00 88.88 96 GLU A CA 1
ATOM 739 C C . GLU A 1 96 ? 3.770 4.481 19.693 1.00 88.88 96 GLU A C 1
ATOM 741 O O . GLU A 1 96 ? 3.387 5.291 18.849 1.00 88.88 96 GLU A O 1
ATOM 746 N N . THR A 1 97 ? 5.038 4.093 19.805 1.00 87.31 97 THR A N 1
ATOM 747 C CA . THR A 1 97 ? 6.157 4.598 18.992 1.00 87.31 97 THR A CA 1
ATOM 748 C C . THR A 1 97 ? 6.743 3.514 18.088 1.00 87.31 97 THR A C 1
ATOM 750 O O . THR A 1 97 ? 7.705 3.735 17.357 1.00 87.31 97 THR A O 1
ATOM 753 N N . THR A 1 98 ? 6.167 2.313 18.147 1.00 88.38 98 THR A N 1
ATOM 754 C CA . THR A 1 98 ? 6.578 1.155 17.358 1.00 88.38 98 THR A CA 1
ATOM 755 C C . THR A 1 98 ? 5.353 0.445 16.816 1.00 88.38 98 THR A C 1
ATOM 757 O O . THR A 1 98 ? 4.283 0.452 17.428 1.00 88.38 98 THR A O 1
ATOM 760 N N . LEU A 1 99 ? 5.527 -0.183 15.663 1.00 88.56 99 LEU A N 1
ATOM 761 C CA . LEU A 1 99 ? 4.479 -0.877 14.942 1.00 88.56 99 LEU A CA 1
ATOM 762 C C . LEU A 1 99 ? 4.963 -2.271 14.581 1.00 88.56 99 LEU A C 1
ATOM 764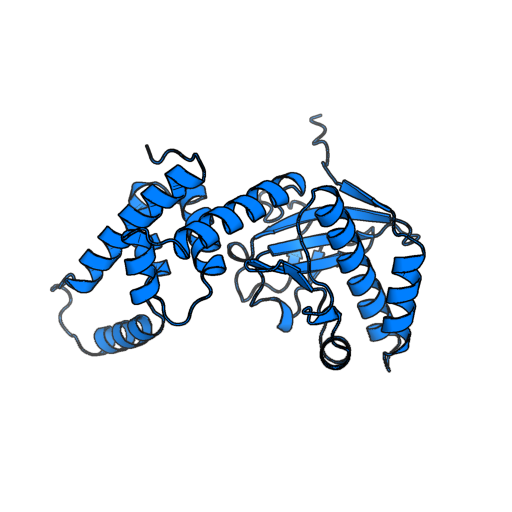 O O . LEU A 1 99 ? 6.011 -2.438 13.967 1.00 88.56 99 LEU A O 1
ATOM 768 N N . THR A 1 100 ? 4.200 -3.292 14.961 1.00 89.00 100 THR A N 1
ATOM 769 C CA . THR A 1 100 ? 4.510 -4.674 14.579 1.00 89.00 100 THR A CA 1
ATOM 770 C C . THR A 1 100 ? 3.869 -5.002 13.234 1.00 89.00 100 THR A C 1
ATOM 772 O O . THR A 1 100 ? 2.690 -4.703 13.020 1.00 89.00 100 THR A O 1
ATOM 775 N N . LEU A 1 101 ? 4.637 -5.653 12.357 1.00 91.75 101 LEU A N 1
ATOM 776 C CA . LEU A 1 101 ? 4.186 -6.188 11.075 1.00 91.75 101 LEU A CA 1
ATOM 777 C C . LEU A 1 101 ? 3.982 -7.711 11.174 1.00 91.75 101 LEU A C 1
ATOM 779 O O . LEU A 1 101 ? 4.963 -8.472 11.229 1.00 91.75 101 LEU A O 1
ATOM 783 N N . PRO A 1 102 ? 2.720 -8.176 11.209 1.00 91.94 102 PRO A N 1
ATOM 784 C CA . PRO A 1 102 ? 2.362 -9.589 11.119 1.00 91.94 102 PRO A CA 1
ATOM 785 C C . PRO A 1 102 ? 2.947 -10.244 9.869 1.00 91.94 102 PRO A C 1
ATOM 787 O O . PRO A 1 102 ? 3.178 -9.572 8.869 1.00 91.94 102 PRO A O 1
ATOM 790 N N . GLN A 1 103 ? 3.191 -11.553 9.903 1.00 90.50 103 GLN A N 1
ATOM 791 C CA . GLN A 1 103 ? 3.821 -12.255 8.779 1.00 90.50 103 GLN A CA 1
ATOM 792 C C . GLN A 1 103 ? 2.972 -12.170 7.501 1.00 90.50 103 GLN A C 1
ATOM 794 O O . GLN A 1 103 ? 3.510 -11.983 6.415 1.00 90.50 103 GLN A O 1
ATOM 799 N N . GLU A 1 104 ? 1.654 -12.271 7.647 1.00 91.06 104 GLU A N 1
ATOM 800 C CA . GLU A 1 104 ? 0.658 -12.248 6.573 1.00 91.06 104 GLU A CA 1
ATOM 801 C C . GLU A 1 104 ? 0.608 -10.940 5.767 1.00 91.06 104 GLU A C 1
ATOM 803 O O . GLU A 1 104 ? 0.070 -10.946 4.662 1.00 91.06 104 GLU A O 1
ATOM 808 N N . VAL A 1 105 ? 1.150 -9.835 6.295 1.00 91.50 105 VAL A N 1
ATOM 809 C CA . VAL A 1 105 ? 1.096 -8.518 5.636 1.00 91.50 105 VAL A CA 1
ATOM 810 C C . VAL A 1 105 ? 2.440 -8.055 5.091 1.00 91.50 105 VAL A C 1
ATOM 812 O O . VAL A 1 105 ? 2.492 -6.985 4.505 1.00 91.50 105 VAL A O 1
ATOM 815 N N . ARG A 1 106 ? 3.520 -8.835 5.256 1.00 90.19 106 ARG A N 1
ATOM 816 C CA . ARG A 1 106 ? 4.876 -8.454 4.799 1.00 90.19 106 ARG A CA 1
ATOM 817 C C . ARG A 1 106 ? 5.072 -8.566 3.289 1.00 90.19 106 ARG A C 1
ATOM 819 O O . ARG A 1 106 ? 6.102 -8.153 2.768 1.00 90.19 106 ARG A O 1
ATOM 826 N N . GLU A 1 107 ? 4.113 -9.166 2.596 1.00 86.62 107 GLU A N 1
ATOM 827 C CA . GLU A 1 107 ? 4.162 -9.443 1.164 1.00 86.62 107 GLU A CA 1
ATOM 828 C C . GLU A 1 107 ? 2.867 -8.984 0.496 1.00 86.62 107 GLU A C 1
ATOM 830 O O . GLU A 1 107 ? 1.827 -8.845 1.143 1.00 86.62 107 GLU A O 1
ATOM 835 N N . ASN A 1 108 ? 2.919 -8.782 -0.823 1.00 88.50 108 ASN A N 1
ATOM 836 C CA . ASN A 1 108 ? 1.773 -8.334 -1.619 1.00 88.50 108 ASN A CA 1
ATOM 837 C C . ASN A 1 108 ? 1.172 -7.019 -1.094 1.00 88.50 108 ASN A C 1
ATOM 839 O O . ASN A 1 108 ? -0.050 -6.865 -1.018 1.00 88.50 108 ASN A O 1
ATOM 843 N N . ARG A 1 109 ? 2.046 -6.090 -0.696 1.00 93.25 109 ARG A N 1
ATOM 844 C CA . ARG A 1 109 ? 1.725 -4.702 -0.365 1.00 93.25 109 ARG A CA 1
ATOM 845 C C . ARG A 1 109 ? 2.575 -3.786 -1.225 1.00 93.25 109 ARG A C 1
ATOM 847 O O . ARG A 1 109 ? 3.714 -4.126 -1.523 1.00 93.25 109 ARG A O 1
ATOM 854 N N . ILE A 1 110 ? 2.016 -2.647 -1.613 1.00 94.88 110 ILE A N 1
ATOM 855 C CA . ILE A 1 110 ? 2.759 -1.581 -2.295 1.00 94.88 110 ILE A CA 1
ATOM 856 C C . ILE A 1 110 ? 3.250 -0.527 -1.298 1.00 94.88 110 ILE A C 1
ATOM 858 O O . ILE A 1 110 ? 4.323 0.034 -1.481 1.00 94.88 110 ILE A O 1
ATOM 862 N N . ALA A 1 111 ? 2.528 -0.321 -0.193 1.00 95.69 111 ALA A N 1
ATOM 863 C CA . ALA A 1 111 ? 2.944 0.562 0.891 1.00 95.69 111 ALA A CA 1
ATOM 864 C C . ALA A 1 111 ? 2.264 0.204 2.221 1.00 95.69 111 ALA A C 1
ATOM 866 O O . ALA A 1 111 ? 1.227 -0.466 2.248 1.00 95.69 111 ALA A O 1
ATOM 867 N N . TYR A 1 112 ? 2.832 0.705 3.315 1.00 96.50 112 TYR A N 1
ATOM 868 C CA . TYR A 1 112 ? 2.302 0.613 4.673 1.00 96.50 112 TYR A CA 1
ATOM 869 C C . TYR A 1 112 ? 2.026 2.020 5.187 1.00 96.50 112 TYR A C 1
ATOM 871 O O . TYR A 1 112 ? 2.921 2.855 5.172 1.00 96.50 112 TYR A O 1
ATOM 879 N N . ILE A 1 113 ? 0.810 2.288 5.648 1.00 96.81 113 ILE A N 1
ATOM 880 C CA . ILE A 1 113 ? 0.390 3.607 6.131 1.00 96.81 113 ILE A CA 1
ATOM 881 C C . ILE A 1 113 ? 0.222 3.523 7.642 1.00 96.81 113 ILE A C 1
ATOM 883 O O . ILE A 1 113 ? -0.508 2.660 8.138 1.00 96.81 113 ILE A O 1
ATOM 887 N N . VAL A 1 114 ? 0.893 4.411 8.373 1.00 96.00 114 VAL A N 1
ATOM 888 C CA . VAL A 1 114 ? 0.855 4.427 9.839 1.00 96.00 114 VAL A CA 1
ATOM 889 C C . VAL A 1 114 ? -0.287 5.321 10.313 1.00 96.00 114 VAL A C 1
ATOM 891 O O . VAL A 1 114 ? -0.304 6.524 10.047 1.00 96.00 114 VAL A O 1
ATOM 894 N N . VAL A 1 115 ? -1.240 4.730 11.038 1.00 97.00 115 VAL A N 1
ATOM 895 C CA . VAL A 1 115 ? -2.482 5.390 11.467 1.00 97.00 115 VAL A CA 1
ATOM 896 C C . VAL A 1 115 ? -2.539 5.477 12.992 1.00 97.00 115 VAL A C 1
ATOM 898 O O . VAL A 1 115 ? -2.848 4.494 13.668 1.00 97.00 115 VAL A O 1
ATOM 901 N N . ARG A 1 116 ? -2.267 6.657 13.557 1.00 96.56 116 ARG A N 1
ATOM 902 C CA . ARG A 1 116 ? -2.302 6.900 15.006 1.00 96.56 116 ARG A CA 1
ATOM 903 C C . ARG A 1 116 ? -3.686 7.322 15.463 1.00 96.56 116 ARG A C 1
ATOM 905 O O . ARG A 1 116 ? -4.222 8.319 15.000 1.00 96.56 116 ARG A O 1
ATOM 912 N N . PHE A 1 117 ? -4.250 6.606 16.423 1.00 96.50 117 PHE A N 1
ATOM 913 C CA . PHE A 1 117 ? -5.552 6.937 16.993 1.00 96.50 117 PHE A CA 1
ATOM 914 C C . PHE A 1 117 ? -5.448 7.964 18.121 1.00 96.50 117 PHE A C 1
ATOM 916 O O . PHE A 1 117 ? -4.562 7.869 18.973 1.00 96.50 117 PHE A O 1
ATOM 923 N N . SER A 1 118 ? -6.421 8.879 18.189 1.00 95.06 118 SER A N 1
ATOM 924 C CA . SER A 1 118 ? -6.651 9.678 19.396 1.00 95.06 118 SER A CA 1
ATOM 925 C C . SER A 1 118 ? -7.131 8.804 20.561 1.00 95.06 118 SER A C 1
ATOM 927 O O . SER A 1 118 ? -7.699 7.729 20.360 1.00 95.06 118 SER A O 1
ATOM 929 N N . GLU A 1 119 ? -6.944 9.254 21.805 1.00 92.12 119 GLU A N 1
ATOM 930 C CA . GLU A 1 119 ? -7.315 8.472 22.997 1.00 92.12 119 GLU A CA 1
ATOM 931 C C . GLU A 1 119 ? -8.804 8.088 23.032 1.00 92.12 119 GLU A C 1
ATOM 933 O O . GLU A 1 119 ? -9.167 7.013 23.512 1.00 92.12 119 GLU A O 1
ATOM 938 N N . GLN A 1 120 ? -9.674 8.961 22.516 1.00 92.69 120 GLN A N 1
ATOM 939 C CA . GLN A 1 120 ? -11.122 8.749 22.469 1.00 92.69 120 GLN A CA 1
ATOM 940 C C . GLN A 1 120 ? -11.580 8.027 21.194 1.00 92.69 120 GLN A C 1
ATOM 942 O O . GLN A 1 120 ? -12.778 7.783 21.045 1.00 92.69 120 GLN A O 1
ATOM 947 N N . LEU A 1 121 ? -10.651 7.679 20.293 1.00 93.88 121 LEU A N 1
ATOM 948 C CA . LEU A 1 121 ? -10.919 7.050 18.997 1.00 93.88 121 LEU A CA 1
ATOM 949 C C . LEU A 1 121 ? -11.916 7.855 18.146 1.00 93.88 121 LEU A C 1
ATOM 951 O O . LEU A 1 121 ? -12.744 7.267 17.467 1.00 93.88 121 LEU A O 1
ATOM 955 N N . GLN A 1 122 ? -11.876 9.188 18.214 1.00 95.19 122 GLN A N 1
ATOM 956 C CA . GLN A 1 122 ? -12.767 10.069 17.435 1.00 95.19 122 GLN A CA 1
ATOM 957 C C . GLN A 1 122 ? -12.135 10.555 16.130 1.00 95.19 122 GLN A C 1
ATOM 959 O O . GLN A 1 122 ? -12.822 11.048 15.243 1.00 95.19 122 GLN A O 1
ATOM 964 N N . GLU A 1 123 ? -10.821 10.424 16.024 1.00 96.06 123 GLU A N 1
ATOM 965 C CA . GLU A 1 123 ? -10.020 10.857 14.890 1.00 96.06 123 GLU A CA 1
ATOM 966 C C . GLU A 1 123 ? -8.740 10.029 14.851 1.00 96.06 123 GLU A C 1
ATOM 968 O O . GLU A 1 123 ? -8.339 9.423 15.857 1.00 96.06 123 GLU A O 1
ATOM 973 N N . VAL A 1 124 ? -8.107 10.015 13.687 1.00 96.75 124 VAL A N 1
ATOM 974 C CA . VAL A 1 124 ? -6.779 9.444 13.497 1.00 96.75 124 VAL A CA 1
ATOM 975 C C . VAL A 1 124 ? -5.850 10.466 12.867 1.00 96.75 124 VAL A C 1
ATOM 977 O O . VAL A 1 124 ? -6.290 11.335 12.123 1.00 96.75 124 VAL A O 1
ATOM 980 N N . GLN A 1 125 ? -4.561 10.327 13.138 1.00 95.88 125 GLN A N 1
ATOM 981 C CA . GLN A 1 125 ? -3.485 11.010 12.442 1.00 95.88 125 GLN A CA 1
ATOM 982 C C . GLN A 1 125 ? -2.804 10.014 11.505 1.00 95.88 125 GLN A C 1
ATOM 984 O O . GLN A 1 125 ? -2.354 8.953 11.944 1.00 95.88 125 GLN A O 1
ATOM 989 N N . LEU A 1 126 ? -2.727 10.347 10.222 1.00 95.75 126 LEU A N 1
ATOM 990 C CA . LEU A 1 126 ? -1.877 9.649 9.266 1.00 95.75 126 LEU A CA 1
ATOM 991 C C . LEU A 1 126 ? -0.467 10.216 9.426 1.00 95.75 126 LEU A C 1
ATOM 993 O O . LEU A 1 126 ? -0.228 11.369 9.068 1.00 95.75 126 LEU A O 1
ATOM 997 N N . LEU A 1 127 ? 0.429 9.430 10.025 1.00 93.25 127 LEU A N 1
ATOM 998 C CA . LEU A 1 127 ? 1.774 9.907 10.367 1.00 93.25 127 LEU A CA 1
ATOM 999 C C . LEU A 1 127 ? 2.731 9.915 9.175 1.00 93.25 127 LEU A C 1
ATOM 1001 O O . LEU A 1 127 ? 3.760 10.578 9.204 1.00 93.25 127 LEU A O 1
ATOM 1005 N N . GLY A 1 128 ? 2.414 9.113 8.164 1.00 93.25 128 GLY A N 1
ATOM 1006 C CA . GLY A 1 128 ? 3.274 8.866 7.024 1.00 93.25 128 GLY A CA 1
ATOM 1007 C C . GLY A 1 128 ? 3.059 7.474 6.455 1.00 93.25 128 GLY A C 1
ATOM 1008 O O . GLY A 1 128 ? 2.169 6.725 6.888 1.00 93.25 128 GLY A O 1
ATOM 1009 N N . PHE A 1 129 ? 3.896 7.121 5.490 1.00 94.81 129 PHE A N 1
ATOM 1010 C CA . PHE A 1 129 ? 3.872 5.813 4.854 1.00 94.81 129 PHE A CA 1
ATOM 1011 C C . PHE A 1 129 ? 5.278 5.267 4.607 1.00 94.81 129 PHE A C 1
ATOM 1013 O O . PHE A 1 129 ? 6.261 5.998 4.626 1.00 94.81 129 PHE A O 1
ATOM 1020 N N . VAL A 1 130 ? 5.366 3.963 4.376 1.00 93.94 130 VAL A N 1
ATOM 1021 C CA . VAL A 1 130 ? 6.599 3.273 3.996 1.00 93.94 130 VAL A CA 1
ATOM 1022 C C . VAL A 1 130 ? 6.331 2.503 2.703 1.00 93.94 130 VAL A C 1
ATOM 1024 O O . VAL A 1 130 ? 5.467 1.616 2.715 1.00 93.94 130 VAL A O 1
ATOM 1027 N N . PRO A 1 131 ? 7.021 2.806 1.589 1.00 93.69 131 PRO A N 1
ATOM 1028 C CA . PRO A 1 131 ? 7.014 1.955 0.404 1.00 93.69 131 PRO A CA 1
ATOM 1029 C C . PRO A 1 131 ? 7.396 0.520 0.761 1.00 93.69 131 PRO A C 1
ATOM 1031 O O . PRO A 1 131 ? 8.318 0.281 1.543 1.00 93.69 131 PRO A O 1
ATOM 1034 N N . ALA A 1 132 ? 6.720 -0.468 0.178 1.00 92.00 132 ALA A N 1
ATOM 1035 C CA . ALA A 1 132 ? 7.014 -1.863 0.507 1.00 92.00 132 ALA A CA 1
ATOM 1036 C C . ALA A 1 132 ? 8.441 -2.289 0.123 1.00 92.00 132 ALA A C 1
ATOM 1038 O O . ALA A 1 132 ? 8.993 -3.198 0.736 1.00 92.00 132 ALA A O 1
ATOM 1039 N N . THR A 1 133 ? 9.051 -1.596 -0.839 1.00 88.31 133 THR A N 1
ATOM 1040 C CA . THR A 1 133 ? 10.440 -1.784 -1.277 1.00 88.31 133 THR A CA 1
ATOM 1041 C C . THR A 1 133 ? 11.474 -1.397 -0.222 1.00 88.31 133 THR A C 1
ATOM 1043 O O . THR A 1 133 ? 12.596 -1.894 -0.270 1.00 88.31 133 THR A O 1
ATOM 1046 N N . HIS A 1 134 ? 11.111 -0.560 0.756 1.00 86.31 134 HIS A N 1
ATOM 1047 C CA . HIS A 1 134 ? 11.981 -0.201 1.882 1.00 86.31 134 HIS A CA 1
ATOM 1048 C C . HIS A 1 134 ? 11.968 -1.215 3.017 1.00 86.31 134 HIS A C 1
ATOM 1050 O O . HIS A 1 134 ? 12.811 -1.142 3.911 1.00 86.31 134 HIS A O 1
ATOM 1056 N N . LEU A 1 135 ? 11.017 -2.149 3.016 1.00 84.44 135 LEU A N 1
ATOM 1057 C CA . LEU A 1 135 ? 10.925 -3.146 4.066 1.00 84.44 135 LEU A CA 1
ATOM 1058 C C . LEU A 1 135 ? 11.627 -4.433 3.661 1.00 84.44 135 LEU A C 1
ATOM 1060 O O . LEU A 1 135 ? 11.235 -5.130 2.725 1.00 84.44 135 LEU A O 1
ATOM 1064 N N . GLU A 1 136 ? 12.626 -4.814 4.449 1.00 76.06 136 GLU A N 1
ATOM 1065 C CA . GLU A 1 136 ? 13.146 -6.171 4.392 1.00 76.06 136 GLU A CA 1
ATOM 1066 C C . GLU A 1 136 ? 12.043 -7.164 4.785 1.00 76.06 136 GLU A C 1
ATOM 1068 O O . GLU A 1 136 ? 11.338 -6.971 5.776 1.00 76.06 136 GLU A O 1
ATOM 1073 N N . ARG A 1 137 ? 11.931 -8.296 4.078 1.00 68.31 137 ARG A N 1
ATOM 1074 C CA . ARG A 1 137 ? 10.919 -9.337 4.379 1.00 68.31 137 ARG A CA 1
ATOM 1075 C C . ARG A 1 137 ? 10.999 -9.863 5.820 1.00 68.31 137 ARG A C 1
ATOM 1077 O O . ARG A 1 137 ? 10.011 -10.359 6.364 1.00 68.31 137 ARG A O 1
ATOM 1084 N N . ALA A 1 138 ? 12.181 -9.789 6.432 1.00 69.94 138 ALA A N 1
ATOM 1085 C CA . ALA A 1 138 ? 12.419 -10.211 7.807 1.00 69.94 138 ALA A CA 1
ATOM 1086 C C . ALA A 1 138 ? 12.021 -9.154 8.851 1.00 69.94 138 ALA A C 1
ATOM 1088 O O . ALA A 1 138 ? 11.943 -9.490 10.034 1.00 69.94 138 ALA A O 1
ATOM 1089 N N . LEU A 1 139 ? 11.760 -7.908 8.441 1.00 78.38 139 LEU A N 1
ATOM 1090 C CA . LEU A 1 139 ? 11.426 -6.823 9.350 1.00 78.38 139 LEU A CA 1
ATOM 1091 C C . LEU A 1 139 ? 10.081 -7.096 10.025 1.00 78.38 139 LEU A C 1
ATOM 1093 O O . LEU A 1 139 ? 9.054 -7.333 9.388 1.00 78.38 139 LEU A O 1
ATOM 1097 N N . THR A 1 140 ? 10.104 -7.099 11.354 1.00 81.25 140 THR A N 1
ATOM 1098 C CA . THR A 1 140 ? 8.932 -7.411 12.178 1.00 81.25 140 THR A CA 1
ATOM 1099 C C . THR A 1 140 ? 8.410 -6.206 12.940 1.00 81.25 140 THR A C 1
ATOM 1101 O O . THR A 1 140 ? 7.256 -6.219 13.359 1.00 81.25 140 THR A O 1
ATOM 1104 N N . ILE A 1 141 ? 9.259 -5.204 13.165 1.00 86.12 141 ILE A N 1
ATOM 1105 C CA . ILE A 1 141 ? 8.959 -4.007 13.946 1.00 86.12 141 ILE A CA 1
ATOM 1106 C C . ILE A 1 141 ? 9.452 -2.801 13.152 1.00 86.12 141 ILE A C 1
ATOM 1108 O O . ILE A 1 141 ? 10.601 -2.783 12.718 1.00 86.12 141 ILE A O 1
ATOM 1112 N N . LEU A 1 142 ? 8.574 -1.821 12.983 1.00 85.38 142 LEU A N 1
ATOM 1113 C CA . LEU A 1 142 ? 8.871 -0.505 12.443 1.00 85.38 142 LEU A CA 1
ATOM 1114 C C . LEU A 1 142 ? 8.906 0.490 13.608 1.00 85.38 142 LEU A C 1
ATOM 1116 O O . LEU A 1 142 ? 7.939 0.587 14.368 1.00 85.38 142 LEU A O 1
ATOM 1120 N N . GLU A 1 143 ? 10.014 1.204 13.759 1.00 86.44 143 GLU A N 1
ATOM 1121 C CA . GLU A 1 143 ? 10.116 2.337 14.680 1.00 86.44 143 GLU A CA 1
ATOM 1122 C C . GLU A 1 143 ? 9.553 3.581 13.988 1.00 86.44 143 GLU A C 1
ATOM 1124 O O . GLU A 1 143 ? 9.856 3.843 12.825 1.00 86.44 143 GLU A O 1
ATOM 1129 N N . ILE A 1 144 ? 8.658 4.286 14.677 1.00 81.88 144 ILE A N 1
ATOM 1130 C CA . ILE A 1 144 ? 7.880 5.402 14.117 1.00 81.88 144 ILE A CA 1
ATOM 1131 C C . ILE A 1 144 ? 8.521 6.734 14.492 1.00 81.88 144 ILE A C 1
ATOM 1133 O O . ILE A 1 144 ? 8.482 7.681 13.713 1.00 81.88 144 ILE A O 1
ATOM 1137 N N . ASP A 1 145 ? 9.117 6.793 15.680 1.00 74.25 145 ASP A N 1
ATOM 1138 C CA . ASP A 1 145 ? 9.875 7.952 16.122 1.00 74.25 145 ASP A CA 1
ATOM 1139 C C . ASP A 1 145 ? 11.314 7.848 15.613 1.00 74.25 145 ASP A C 1
ATOM 1141 O O . ASP A 1 145 ? 11.937 6.784 15.671 1.00 74.25 145 ASP A O 1
ATOM 1145 N N . GLU A 1 146 ? 11.861 8.969 15.147 1.00 60.28 146 GLU A N 1
ATOM 1146 C CA . GLU A 1 146 ? 13.267 9.054 14.769 1.00 60.28 146 GLU A CA 1
ATOM 1147 C C . GLU A 1 146 ? 14.160 8.775 15.983 1.00 60.28 146 GLU A C 1
ATOM 1149 O O . GLU A 1 146 ? 14.199 9.536 16.954 1.00 60.28 146 GLU A O 1
ATOM 1154 N N . VAL A 1 147 ? 14.932 7.692 15.918 1.00 57.31 147 VAL A N 1
ATOM 1155 C CA . VAL A 1 147 ? 16.086 7.514 16.797 1.00 57.31 147 VAL A CA 1
ATOM 1156 C C . VAL A 1 147 ? 17.217 8.376 16.248 1.00 57.31 147 VAL A C 1
ATOM 1158 O O . VAL A 1 147 ? 17.568 8.262 15.072 1.00 57.31 147 VAL A O 1
ATOM 1161 N N . GLU A 1 148 ? 17.807 9.231 17.091 1.00 52.53 148 GLU A N 1
ATOM 1162 C CA . GLU A 1 148 ? 18.944 10.072 16.700 1.00 52.53 148 GLU A CA 1
ATOM 1163 C C . GLU A 1 148 ? 20.018 9.243 15.968 1.00 52.53 148 GLU A C 1
ATOM 1165 O O . GLU A 1 148 ? 20.644 8.353 16.544 1.00 52.53 148 GLU A O 1
ATOM 1170 N N . GLY A 1 149 ? 20.240 9.559 14.687 1.00 52.53 149 GLY A N 1
ATOM 1171 C CA . GLY A 1 149 ? 21.259 8.920 13.852 1.00 52.53 149 GLY A CA 1
ATOM 1172 C C . GLY A 1 149 ? 20.788 7.758 12.969 1.00 52.53 149 GLY A C 1
ATOM 1173 O O . GLY A 1 149 ? 21.632 7.204 12.265 1.00 52.53 149 GLY A O 1
ATOM 1174 N N . SER A 1 150 ? 19.494 7.410 12.954 1.00 54.59 150 SER A N 1
ATOM 1175 C CA . SER A 1 150 ? 18.918 6.462 11.986 1.00 54.59 150 SER A CA 1
ATOM 1176 C C . SER A 1 150 ? 18.027 7.185 10.969 1.00 54.59 150 SER A C 1
ATOM 1178 O O . SER A 1 150 ? 17.229 8.030 11.374 1.00 54.59 150 SER A O 1
ATOM 1180 N N . PRO A 1 151 ? 18.119 6.878 9.660 1.00 59.84 151 PRO A N 1
ATOM 1181 C CA . PRO A 1 151 ? 17.158 7.392 8.692 1.00 59.84 151 PRO A CA 1
ATOM 1182 C C . PRO A 1 151 ? 15.769 6.821 9.002 1.00 59.84 151 PRO A C 1
ATOM 1184 O O . PRO A 1 151 ? 15.614 5.609 9.172 1.00 59.84 151 PRO A O 1
ATOM 1187 N N . SER A 1 152 ? 14.766 7.694 9.090 1.00 74.75 152 SER A N 1
ATOM 1188 C CA . SER A 1 152 ? 13.372 7.264 9.174 1.00 74.75 152 SER A CA 1
ATOM 1189 C C . SER A 1 152 ? 12.975 6.571 7.872 1.00 74.75 152 SER A C 1
ATOM 1191 O O . SER A 1 152 ? 13.177 7.119 6.789 1.00 74.75 152 SER A O 1
ATOM 1193 N N . LEU A 1 153 ? 12.392 5.375 7.970 1.00 84.19 153 LEU A N 1
ATOM 1194 C CA . LEU A 1 153 ? 11.732 4.723 6.831 1.00 84.19 153 LEU A CA 1
ATOM 1195 C C . LEU A 1 153 ? 10.368 5.361 6.530 1.00 84.19 153 LEU A C 1
ATOM 1197 O O . LEU A 1 153 ? 9.800 5.129 5.465 1.00 84.19 153 LEU A O 1
ATOM 1201 N N . LEU A 1 154 ? 9.830 6.132 7.480 1.00 89.00 154 LEU A N 1
ATOM 1202 C CA . LEU A 1 154 ? 8.530 6.770 7.378 1.00 89.00 154 LEU A CA 1
ATOM 1203 C C . LEU A 1 154 ? 8.641 8.043 6.536 1.00 89.00 154 LEU A C 1
ATOM 1205 O O . LEU A 1 154 ? 9.205 9.046 6.972 1.00 89.00 154 LEU A O 1
ATOM 1209 N N . GLN A 1 155 ? 8.088 7.985 5.330 1.00 90.38 155 GLN A N 1
ATOM 1210 C CA . GLN A 1 155 ? 7.947 9.123 4.433 1.00 90.38 155 GLN A CA 1
ATOM 1211 C C . GLN A 1 155 ? 6.730 9.973 4.831 1.00 90.38 155 GLN A C 1
ATOM 1213 O O . GLN A 1 155 ? 5.746 9.417 5.338 1.00 90.38 155 GLN A O 1
ATOM 1218 N N . PRO A 1 156 ? 6.762 11.299 4.594 1.00 91.75 156 PRO A N 1
ATOM 1219 C CA . PRO A 1 156 ? 5.627 12.185 4.845 1.00 91.75 156 PRO A CA 1
ATOM 1220 C C . PRO A 1 156 ? 4.358 11.699 4.147 1.00 91.75 156 PRO A C 1
ATOM 1222 O O . PRO A 1 156 ? 4.410 11.179 3.032 1.00 91.75 156 PRO A O 1
ATOM 1225 N N . ILE A 1 157 ? 3.199 11.881 4.782 1.00 92.44 157 ILE A N 1
ATOM 1226 C CA . ILE A 1 157 ? 1.933 11.403 4.215 1.00 92.44 157 ILE A CA 1
ATOM 1227 C C . ILE A 1 157 ? 1.583 12.112 2.900 1.00 92.44 157 ILE A C 1
ATOM 1229 O O . ILE A 1 157 ? 0.944 11.523 2.031 1.00 92.44 157 ILE A O 1
ATOM 1233 N N . GLU A 1 158 ? 2.036 13.350 2.718 1.00 90.00 158 GLU A N 1
ATOM 1234 C CA . GLU A 1 158 ? 1.831 14.136 1.504 1.00 90.00 158 GLU A CA 1
ATOM 1235 C C . GLU A 1 158 ? 2.496 13.502 0.273 1.00 90.00 158 GLU A C 1
ATOM 1237 O O . GLU A 1 158 ? 1.943 13.581 -0.822 1.00 90.00 158 GLU A O 1
ATOM 1242 N N . GLU A 1 159 ? 3.633 12.819 0.452 1.00 92.38 159 GLU A N 1
ATOM 1243 C CA . GLU A 1 159 ? 4.353 12.139 -0.635 1.00 92.38 159 GLU A CA 1
ATOM 1244 C C . GLU A 1 159 ? 3.648 10.849 -1.093 1.00 92.38 159 GLU A C 1
ATOM 1246 O O . GLU A 1 159 ? 3.964 10.320 -2.161 1.00 92.38 159 GLU A O 1
ATOM 1251 N N . LEU A 1 160 ? 2.662 10.341 -0.336 1.00 94.25 160 LEU A N 1
ATOM 1252 C CA . LEU A 1 160 ? 1.936 9.119 -0.699 1.00 94.25 160 LEU A CA 1
ATOM 1253 C C . LEU A 1 160 ? 1.208 9.279 -2.035 1.00 94.25 160 LEU A C 1
ATOM 1255 O O . LEU A 1 160 ? 1.149 8.340 -2.823 1.00 94.25 160 LEU A O 1
ATOM 1259 N N . ILE A 1 161 ? 0.657 10.463 -2.294 1.00 92.81 161 ILE A N 1
ATOM 1260 C CA . ILE A 1 161 ? -0.119 10.736 -3.506 1.00 92.81 161 ILE A CA 1
ATOM 1261 C C . ILE A 1 161 ? 0.796 10.685 -4.730 1.00 92.81 161 ILE A C 1
ATOM 1263 O O . ILE A 1 161 ? 0.517 9.957 -5.681 1.00 92.81 161 ILE A O 1
ATOM 1267 N N . ASP A 1 162 ? 1.922 11.395 -4.671 1.00 93.31 162 ASP A N 1
ATOM 1268 C CA . ASP A 1 162 ? 2.923 11.412 -5.740 1.00 93.31 162 ASP A CA 1
ATOM 1269 C C . ASP A 1 162 ? 3.517 10.016 -5.972 1.00 93.31 162 ASP A C 1
ATOM 1271 O O . ASP A 1 162 ? 3.744 9.604 -7.116 1.00 93.31 162 ASP A O 1
ATOM 1275 N N . TYR A 1 163 ? 3.718 9.254 -4.893 1.00 94.88 163 TYR A N 1
ATOM 1276 C CA . TYR A 1 163 ? 4.135 7.860 -4.970 1.00 94.88 163 TYR A CA 1
ATOM 1277 C C . TYR A 1 163 ? 3.109 7.003 -5.722 1.00 94.88 163 TYR A C 1
ATOM 1279 O O . TYR A 1 163 ? 3.472 6.348 -6.699 1.00 94.88 163 TYR A O 1
ATOM 1287 N N . LEU A 1 164 ? 1.832 7.041 -5.327 1.00 95.44 164 LEU A N 1
ATOM 1288 C CA . LEU A 1 164 ? 0.766 6.267 -5.970 1.00 95.44 164 LEU A CA 1
ATOM 1289 C C . LEU A 1 164 ? 0.567 6.657 -7.442 1.00 95.44 164 LEU A C 1
ATOM 1291 O O . LEU A 1 164 ? 0.467 5.767 -8.285 1.00 95.44 164 LEU A O 1
ATOM 1295 N N . PHE A 1 165 ? 0.594 7.951 -7.776 1.00 94.31 165 PHE A N 1
ATOM 1296 C CA . PHE A 1 165 ? 0.537 8.407 -9.171 1.00 94.31 165 PHE A CA 1
ATOM 1297 C C . PHE A 1 165 ? 1.732 7.922 -9.988 1.00 94.31 165 PHE A C 1
ATOM 1299 O O . PHE A 1 165 ? 1.578 7.512 -11.136 1.00 94.31 165 PHE A O 1
ATOM 1306 N N . SER A 1 166 ? 2.932 7.922 -9.407 1.00 94.81 166 SER A N 1
ATOM 1307 C CA . SER A 1 166 ? 4.110 7.395 -10.100 1.00 94.81 166 SER A CA 1
ATOM 1308 C C . SER A 1 166 ? 3.964 5.902 -10.408 1.00 94.81 166 SER A C 1
ATOM 1310 O O . SER A 1 166 ? 4.359 5.461 -11.492 1.00 94.81 166 SER A O 1
ATOM 1312 N N . LEU A 1 167 ? 3.385 5.132 -9.478 1.00 95.81 167 LEU A N 1
ATOM 1313 C CA . LEU A 1 167 ? 3.079 3.719 -9.702 1.00 95.81 167 LEU A CA 1
ATOM 1314 C C . LEU A 1 167 ? 2.037 3.532 -10.809 1.00 95.81 167 LEU A C 1
ATOM 1316 O O . LEU A 1 167 ? 2.223 2.660 -11.653 1.00 95.81 167 LEU A O 1
ATOM 1320 N N . GLU A 1 168 ? 0.984 4.351 -10.829 1.00 95.25 168 GLU A N 1
ATOM 1321 C CA . GLU A 1 168 ? -0.056 4.330 -11.865 1.00 95.25 168 GLU A CA 1
ATOM 1322 C C . GLU A 1 168 ? 0.516 4.611 -13.255 1.00 95.25 168 GLU A C 1
ATOM 1324 O O . GLU A 1 168 ? 0.363 3.795 -14.161 1.00 95.25 168 GLU A O 1
ATOM 1329 N N . LEU A 1 169 ? 1.280 5.695 -13.406 1.00 95.75 169 LEU A N 1
ATOM 1330 C CA . LEU A 1 169 ? 1.901 6.052 -14.682 1.00 95.75 169 LEU A CA 1
ATOM 1331 C C . LEU A 1 169 ? 2.865 4.968 -15.186 1.00 95.75 169 LEU A C 1
ATOM 1333 O O . LEU A 1 169 ? 2.874 4.639 -16.374 1.00 95.75 169 LEU A O 1
ATOM 1337 N N . GLY A 1 170 ? 3.668 4.390 -14.288 1.00 95.62 170 GLY A N 1
ATOM 1338 C CA . GLY A 1 170 ? 4.565 3.287 -14.634 1.00 95.62 170 GLY A CA 1
ATOM 1339 C C . GLY A 1 170 ? 3.805 2.012 -15.012 1.00 95.62 170 GLY A C 1
ATOM 1340 O O . GLY A 1 170 ? 4.174 1.329 -15.970 1.00 95.62 170 GLY A O 1
ATOM 1341 N N . HIS A 1 171 ? 2.720 1.703 -14.297 1.00 94.69 171 HIS A N 1
ATOM 1342 C CA . HIS A 1 171 ? 1.842 0.575 -14.600 1.00 94.69 171 HIS A CA 1
ATOM 1343 C C . HIS A 1 171 ? 1.185 0.732 -15.980 1.00 94.69 171 HIS A C 1
ATOM 1345 O O . HIS A 1 171 ? 1.228 -0.197 -16.791 1.00 94.69 171 HIS A O 1
ATOM 1351 N N . ASP A 1 172 ? 0.647 1.912 -16.283 1.00 95.31 172 ASP A N 1
ATOM 1352 C CA . ASP A 1 172 ? 0.036 2.230 -17.574 1.00 95.31 172 ASP A CA 1
ATOM 1353 C C . ASP A 1 172 ? 1.043 2.130 -18.720 1.00 95.31 172 ASP A C 1
ATOM 1355 O O . ASP A 1 172 ? 0.756 1.521 -19.757 1.00 95.31 172 ASP A O 1
ATOM 1359 N N . PHE A 1 173 ? 2.262 2.639 -18.520 1.00 96.06 173 PHE A N 1
ATOM 1360 C CA . PHE A 1 173 ? 3.341 2.480 -19.489 1.00 96.06 173 PHE A CA 1
ATOM 1361 C C . PHE A 1 173 ? 3.663 1.006 -19.747 1.00 96.06 173 PHE A C 1
ATOM 1363 O O . PHE A 1 173 ? 3.680 0.579 -20.906 1.00 96.06 173 PHE A O 1
ATOM 1370 N N . LEU A 1 174 ? 3.839 0.201 -18.694 1.00 93.19 174 LEU A N 1
ATOM 1371 C CA . LEU A 1 174 ? 4.091 -1.234 -18.834 1.00 93.19 174 LEU A CA 1
ATOM 1372 C C . LEU A 1 174 ? 2.908 -2.013 -19.411 1.00 93.19 174 LEU A C 1
ATOM 1374 O O . LEU A 1 174 ? 3.093 -3.177 -19.758 1.00 93.19 174 LEU A O 1
ATOM 1378 N N . ASN A 1 175 ? 1.729 -1.411 -19.562 1.00 92.94 175 ASN A N 1
ATOM 1379 C CA . ASN A 1 175 ? 0.582 -1.986 -20.269 1.00 92.94 175 ASN A CA 1
ATOM 1380 C C . ASN A 1 175 ? 0.399 -1.441 -21.693 1.00 92.94 175 ASN A C 1
ATOM 1382 O O . ASN A 1 175 ? -0.437 -1.953 -22.436 1.00 92.94 175 ASN A O 1
ATOM 1386 N N . SER A 1 176 ? 1.188 -0.444 -22.091 1.00 95.19 176 SER A N 1
ATOM 1387 C CA . SER A 1 176 ? 1.116 0.181 -23.412 1.00 95.19 176 SER A CA 1
ATOM 1388 C C . SER A 1 176 ? 1.748 -0.672 -24.521 1.00 95.19 176 SER A C 1
ATOM 1390 O O . SER A 1 176 ? 2.454 -1.650 -24.265 1.00 95.19 176 SER A O 1
ATOM 1392 N N . ASP A 1 177 ? 1.545 -0.266 -25.773 1.00 96.31 177 ASP A N 1
ATOM 1393 C CA . ASP A 1 177 ? 2.176 -0.876 -26.951 1.00 96.31 177 ASP A CA 1
ATOM 1394 C C . ASP A 1 177 ? 3.597 -0.336 -27.237 1.00 96.31 177 ASP A C 1
ATOM 1396 O O . ASP A 1 177 ? 4.128 -0.560 -28.328 1.00 96.31 177 ASP A O 1
ATOM 1400 N N . ASP A 1 178 ? 4.231 0.383 -26.296 1.00 96.69 178 ASP A N 1
ATOM 1401 C CA . ASP A 1 178 ? 5.631 0.801 -26.452 1.00 96.69 178 ASP A CA 1
ATOM 1402 C C . ASP A 1 178 ? 6.543 -0.443 -26.584 1.00 96.69 178 ASP A C 1
ATOM 1404 O O . ASP A 1 178 ? 6.379 -1.404 -25.821 1.00 96.69 178 ASP A O 1
ATOM 1408 N N . PRO A 1 179 ? 7.495 -0.470 -27.540 1.00 95.38 179 PRO A N 1
ATOM 1409 C CA . PRO A 1 179 ? 8.381 -1.616 -27.743 1.00 95.38 179 PRO A CA 1
ATOM 1410 C C . PRO A 1 179 ? 9.144 -2.055 -26.488 1.00 95.38 179 PRO A C 1
ATOM 1412 O O . PRO A 1 179 ? 9.290 -3.259 -26.271 1.00 95.38 179 PRO A O 1
ATOM 1415 N N . VAL A 1 180 ? 9.574 -1.108 -25.645 1.00 94.00 180 VAL A N 1
ATOM 1416 C CA . VAL A 1 180 ? 10.279 -1.399 -24.385 1.00 94.00 180 VAL A CA 1
ATOM 1417 C C . VAL A 1 180 ? 9.330 -2.101 -23.419 1.00 94.00 180 VAL A C 1
ATOM 1419 O O . VAL A 1 180 ? 9.658 -3.147 -22.861 1.00 94.00 180 VAL A O 1
ATOM 1422 N N . ALA A 1 181 ? 8.104 -1.590 -23.285 1.00 93.12 181 ALA A N 1
ATOM 1423 C CA . ALA A 1 181 ? 7.079 -2.197 -22.445 1.00 93.12 181 ALA A CA 1
ATOM 1424 C C . ALA A 1 181 ? 6.707 -3.614 -22.923 1.00 93.12 181 ALA A C 1
ATOM 1426 O O . ALA A 1 181 ? 6.558 -4.524 -22.106 1.00 93.12 181 ALA A O 1
ATOM 1427 N N . ILE A 1 182 ? 6.603 -3.834 -24.241 1.00 91.81 182 ILE A N 1
ATOM 1428 C CA . ILE A 1 182 ? 6.386 -5.168 -24.825 1.00 91.81 182 ILE A CA 1
ATOM 1429 C C . ILE A 1 182 ? 7.540 -6.108 -24.456 1.00 91.81 182 ILE A C 1
ATOM 1431 O O . ILE A 1 182 ? 7.284 -7.207 -23.963 1.00 91.81 182 ILE A O 1
ATOM 1435 N N . ALA A 1 183 ? 8.788 -5.674 -24.649 1.00 90.50 183 ALA A N 1
ATOM 1436 C CA . ALA A 1 183 ? 9.970 -6.484 -24.368 1.00 90.50 183 ALA A CA 1
ATOM 1437 C C . ALA A 1 183 ? 10.062 -6.884 -22.884 1.00 90.50 183 ALA A C 1
ATOM 1439 O O . ALA A 1 183 ? 10.292 -8.056 -22.577 1.00 90.50 183 ALA A O 1
ATOM 1440 N N . VAL A 1 184 ? 9.789 -5.953 -21.963 1.00 88.94 184 VAL A N 1
ATOM 1441 C CA . VAL A 1 184 ? 9.723 -6.232 -20.517 1.00 88.94 184 VAL A CA 1
ATOM 1442 C C . VAL A 1 184 ? 8.645 -7.279 -20.213 1.00 88.94 184 VAL A C 1
ATOM 1444 O O . VAL A 1 184 ? 8.924 -8.298 -19.577 1.00 88.94 184 VAL A O 1
ATOM 1447 N N . ARG A 1 185 ? 7.427 -7.107 -20.749 1.00 87.94 185 ARG A N 1
ATOM 1448 C CA . ARG A 1 185 ? 6.319 -8.063 -20.548 1.00 87.94 185 ARG A CA 1
ATOM 1449 C C . ARG A 1 185 ? 6.610 -9.466 -21.090 1.00 87.94 185 ARG A C 1
ATOM 1451 O O . ARG A 1 185 ? 6.056 -10.440 -20.578 1.00 87.94 185 ARG A O 1
ATOM 1458 N N . GLU A 1 186 ? 7.426 -9.597 -22.133 1.00 84.88 186 GLU A N 1
ATOM 1459 C CA . GLU A 1 186 ? 7.815 -10.904 -22.674 1.00 84.88 186 GLU A CA 1
ATOM 1460 C C . GLU A 1 186 ? 8.789 -11.657 -21.757 1.00 84.88 186 GLU A C 1
ATOM 1462 O O . GLU A 1 186 ? 8.729 -12.894 -21.684 1.00 84.88 186 GLU A O 1
ATOM 1467 N N . LYS A 1 187 ? 9.647 -10.918 -21.043 1.00 78.62 187 LYS A N 1
ATOM 1468 C CA . LYS A 1 187 ? 10.657 -11.446 -20.114 1.00 78.62 187 LYS A CA 1
ATOM 1469 C C . LYS A 1 187 ? 10.069 -11.752 -18.731 1.00 78.62 187 LYS A C 1
ATOM 1471 O O . LYS A 1 187 ? 10.387 -12.785 -18.139 1.00 78.62 187 LYS A O 1
ATOM 1476 N N . GLU A 1 188 ? 9.144 -10.929 -18.244 1.00 67.75 188 GLU A N 1
ATOM 1477 C CA . GLU A 1 188 ? 8.610 -11.021 -16.882 1.00 67.75 188 GLU A CA 1
ATOM 1478 C C . GLU A 1 188 ? 7.235 -11.701 -16.823 1.00 67.75 188 GLU A C 1
ATOM 1480 O O . GLU A 1 188 ? 6.181 -11.075 -16.928 1.00 67.75 188 GLU A O 1
ATOM 1485 N N . ARG A 1 189 ? 7.222 -13.026 -16.627 1.00 61.75 189 ARG A N 1
ATOM 1486 C CA . ARG A 1 189 ? 5.964 -13.803 -16.631 1.00 61.75 189 ARG A CA 1
ATOM 1487 C C . ARG A 1 189 ? 5.285 -13.987 -15.274 1.00 61.75 189 ARG A C 1
ATOM 1489 O O . ARG A 1 189 ? 4.139 -14.428 -15.259 1.00 61.75 189 ARG A O 1
ATOM 1496 N N . LEU A 1 190 ? 5.972 -13.735 -14.158 1.00 65.12 190 LEU A N 1
ATOM 1497 C CA . LEU A 1 190 ? 5.501 -14.167 -12.829 1.00 65.12 190 LEU A CA 1
ATOM 1498 C C . LEU A 1 190 ? 5.479 -13.077 -11.748 1.00 65.12 190 LEU A C 1
ATOM 1500 O O . LEU A 1 190 ? 4.890 -13.311 -10.697 1.00 65.12 190 LEU A O 1
ATOM 1504 N N . ARG A 1 191 ? 6.089 -11.908 -11.976 1.00 75.31 191 ARG A N 1
ATOM 1505 C CA . ARG A 1 191 ? 6.138 -10.819 -10.987 1.00 75.31 191 ARG A CA 1
ATOM 1506 C C . ARG A 1 191 ? 5.007 -9.811 -11.204 1.00 75.31 191 ARG A C 1
ATOM 1508 O O . ARG A 1 191 ? 4.506 -9.651 -12.316 1.00 75.31 191 ARG A O 1
ATOM 1515 N N . SER A 1 192 ? 4.609 -9.127 -10.131 1.00 84.19 192 SER A N 1
ATOM 1516 C CA . SER A 1 192 ? 3.664 -8.009 -10.212 1.00 84.19 192 SER A CA 1
ATOM 1517 C C . SER A 1 192 ? 4.327 -6.810 -10.890 1.00 84.19 192 SER A C 1
ATOM 1519 O O . SER A 1 192 ? 5.355 -6.332 -10.413 1.00 84.19 192 SER A O 1
ATOM 1521 N N . ARG A 1 193 ? 3.718 -6.292 -11.964 1.00 88.75 193 ARG A N 1
ATOM 1522 C CA . ARG A 1 193 ? 4.220 -5.115 -12.699 1.00 88.75 193 ARG A CA 1
ATOM 1523 C C . ARG A 1 193 ? 4.378 -3.906 -11.784 1.00 88.75 193 ARG A C 1
ATOM 1525 O O . ARG A 1 193 ? 5.405 -3.244 -11.823 1.00 88.75 193 ARG A O 1
ATOM 1532 N N . THR A 1 194 ? 3.414 -3.663 -10.899 1.00 90.56 194 THR A N 1
ATOM 1533 C CA . THR A 1 194 ? 3.488 -2.551 -9.943 1.00 90.56 194 THR A CA 1
ATOM 1534 C C . THR A 1 194 ? 4.645 -2.709 -8.962 1.00 90.56 194 THR A C 1
ATOM 1536 O O . THR A 1 194 ? 5.250 -1.720 -8.565 1.00 90.56 194 THR A O 1
ATOM 1539 N N . GLN A 1 195 ? 5.003 -3.945 -8.598 1.00 87.81 195 GLN A N 1
ATOM 1540 C CA . GLN A 1 195 ? 6.166 -4.190 -7.748 1.00 87.81 195 GLN A CA 1
ATOM 1541 C C . GLN A 1 195 ? 7.475 -3.873 -8.480 1.00 87.81 195 GLN A C 1
ATOM 1543 O O . GLN A 1 195 ? 8.339 -3.222 -7.904 1.00 87.81 195 GLN A O 1
ATOM 1548 N N . ILE A 1 196 ? 7.601 -4.281 -9.746 1.00 89.56 196 ILE A N 1
ATOM 1549 C CA . ILE A 1 196 ? 8.753 -3.928 -10.590 1.00 89.56 196 ILE A CA 1
ATOM 1550 C C . ILE A 1 196 ? 8.872 -2.406 -10.699 1.00 89.56 196 ILE A C 1
ATOM 1552 O O . ILE A 1 196 ? 9.933 -1.849 -10.445 1.00 89.56 196 ILE A O 1
ATOM 1556 N N . ILE A 1 197 ? 7.762 -1.718 -10.977 1.00 94.00 197 ILE A N 1
ATOM 1557 C CA . ILE A 1 197 ? 7.713 -0.255 -11.035 1.00 94.00 197 ILE A CA 1
ATOM 1558 C C . ILE A 1 197 ? 8.131 0.393 -9.709 1.00 94.00 197 ILE A C 1
ATOM 1560 O O . ILE A 1 197 ? 8.928 1.330 -9.718 1.00 94.00 197 ILE A O 1
ATOM 1564 N N . ALA A 1 198 ? 7.645 -0.111 -8.574 1.00 92.19 198 ALA A N 1
ATOM 1565 C CA . ALA A 1 198 ? 8.031 0.394 -7.260 1.00 92.19 198 ALA A CA 1
ATOM 1566 C C . ALA A 1 198 ? 9.535 0.207 -6.986 1.00 92.19 198 ALA A C 1
ATOM 1568 O O . ALA A 1 198 ? 10.176 1.113 -6.453 1.00 92.19 198 ALA A O 1
ATOM 1569 N N . GLU A 1 199 ? 10.104 -0.946 -7.358 1.00 91.25 199 GLU A N 1
ATOM 1570 C CA . GLU A 1 199 ? 11.535 -1.243 -7.203 1.00 91.25 199 GLU A CA 1
ATOM 1571 C C . GLU A 1 199 ? 12.394 -0.344 -8.103 1.00 91.25 199 GLU A C 1
ATOM 1573 O O . GLU A 1 199 ? 13.380 0.224 -7.634 1.00 91.25 199 GLU A O 1
ATOM 1578 N N . LEU A 1 200 ? 11.986 -0.138 -9.359 1.00 92.56 200 LEU A N 1
ATOM 1579 C CA . LEU A 1 200 ? 12.682 0.743 -10.301 1.00 92.56 200 LEU A CA 1
ATOM 1580 C C . LEU A 1 200 ? 12.610 2.215 -9.879 1.00 92.56 200 LEU A C 1
ATOM 1582 O O . LEU A 1 200 ? 13.622 2.911 -9.944 1.00 92.56 200 LEU A O 1
ATOM 1586 N N . LYS A 1 201 ? 11.456 2.683 -9.383 1.00 92.31 201 LYS A N 1
ATOM 1587 C CA . LYS A 1 201 ? 11.330 4.045 -8.843 1.00 92.31 201 LYS A CA 1
ATOM 1588 C C . LYS A 1 201 ? 12.268 4.264 -7.664 1.00 92.31 201 LYS A C 1
ATOM 1590 O O . LYS A 1 201 ? 12.933 5.294 -7.580 1.00 92.31 201 LYS A O 1
ATOM 1595 N N . GLN A 1 202 ? 12.341 3.290 -6.760 1.00 89.25 202 GLN A N 1
ATOM 1596 C CA . GLN A 1 202 ? 13.231 3.397 -5.612 1.00 89.25 202 GLN A CA 1
ATOM 1597 C C . GLN A 1 202 ? 14.702 3.386 -6.029 1.00 89.25 202 GLN A C 1
ATOM 1599 O O . GLN A 1 202 ? 15.504 4.153 -5.502 1.00 89.25 202 GLN A O 1
ATOM 1604 N N . LEU A 1 203 ? 15.043 2.557 -7.015 1.00 91.50 203 LEU A N 1
ATOM 1605 C CA . LEU A 1 203 ? 16.379 2.492 -7.588 1.00 91.50 203 LEU A CA 1
ATOM 1606 C C . LEU A 1 203 ? 16.798 3.827 -8.220 1.00 91.50 203 LEU A C 1
ATOM 1608 O O . LEU A 1 203 ? 17.925 4.252 -7.982 1.00 91.50 203 LEU A O 1
ATOM 1612 N N . LEU A 1 204 ? 15.918 4.515 -8.959 1.00 89.81 204 LEU A N 1
ATOM 1613 C CA . LEU A 1 204 ? 16.226 5.845 -9.508 1.00 89.81 204 LEU A CA 1
ATOM 1614 C C . LEU A 1 204 ? 16.484 6.895 -8.415 1.00 89.81 204 LEU A C 1
ATOM 1616 O O . LEU A 1 204 ? 17.321 7.774 -8.608 1.00 89.81 204 LEU A O 1
ATOM 1620 N N . LYS A 1 205 ? 15.802 6.787 -7.266 1.00 87.50 205 LYS A N 1
ATOM 1621 C CA . LYS A 1 205 ? 15.946 7.717 -6.134 1.00 87.50 205 LYS A CA 1
ATOM 1622 C C . LYS A 1 205 ? 17.215 7.475 -5.306 1.00 87.50 205 LYS A C 1
ATOM 1624 O O . LYS A 1 205 ? 17.846 8.439 -4.879 1.00 87.50 205 LYS A O 1
ATOM 1629 N N . ASP A 1 206 ? 17.577 6.213 -5.070 1.00 86.81 206 ASP A N 1
ATOM 1630 C CA . ASP A 1 206 ? 18.588 5.847 -4.063 1.00 86.81 206 ASP A CA 1
ATOM 1631 C C . ASP A 1 206 ? 19.944 5.425 -4.641 1.00 86.81 206 ASP A C 1
ATOM 1633 O O . ASP A 1 206 ? 20.924 5.316 -3.899 1.00 86.81 206 ASP A O 1
ATOM 1637 N N . VAL A 1 207 ? 20.014 5.117 -5.939 1.00 87.62 207 VAL A N 1
ATOM 1638 C CA . VAL A 1 207 ? 21.211 4.549 -6.567 1.00 87.62 207 VAL A CA 1
ATOM 1639 C C . VAL A 1 207 ? 21.829 5.535 -7.551 1.00 87.62 207 VAL A C 1
ATOM 1641 O O . VAL A 1 207 ? 21.145 6.083 -8.410 1.00 87.62 207 VAL A O 1
ATOM 1644 N N . GLU A 1 208 ? 23.152 5.688 -7.471 1.00 88.56 208 GLU A N 1
ATOM 1645 C CA . GLU A 1 208 ? 23.941 6.501 -8.402 1.00 88.56 208 GLU A CA 1
ATOM 1646 C C . GLU A 1 208 ? 23.741 6.060 -9.867 1.00 88.56 208 GLU A C 1
ATOM 1648 O O . GLU A 1 208 ? 23.785 4.853 -10.137 1.00 88.56 208 GLU A O 1
ATOM 1653 N N . PRO A 1 209 ? 23.607 6.994 -10.834 1.00 87.88 209 PRO A N 1
ATOM 1654 C CA . PRO A 1 209 ? 23.245 6.690 -12.224 1.00 87.88 209 PRO A CA 1
ATOM 1655 C C . PRO A 1 209 ? 24.042 5.556 -12.882 1.00 87.88 209 PRO A C 1
ATOM 1657 O O . PRO A 1 209 ? 23.471 4.700 -13.558 1.00 87.88 209 PRO A O 1
ATOM 1660 N N . PHE A 1 210 ? 25.353 5.484 -12.631 1.00 85.56 210 PHE A N 1
ATOM 1661 C CA . PHE A 1 210 ? 26.230 4.476 -13.238 1.00 85.56 210 PHE A CA 1
ATOM 1662 C C . PHE A 1 210 ? 25.992 3.039 -12.730 1.00 85.56 210 PHE A C 1
ATOM 1664 O O . PHE A 1 210 ? 26.407 2.091 -13.394 1.00 85.56 210 PHE A O 1
ATOM 1671 N N . GLU A 1 211 ? 25.341 2.854 -11.575 1.00 88.88 211 GLU A N 1
ATOM 1672 C CA . GLU A 1 211 ? 24.985 1.531 -11.033 1.00 88.88 211 GLU A CA 1
ATOM 1673 C C . GLU A 1 211 ? 23.544 1.118 -11.368 1.00 88.88 211 GLU A C 1
ATOM 1675 O O . GLU A 1 211 ? 23.188 -0.057 -11.226 1.00 88.88 211 GLU A O 1
ATOM 1680 N N . GLN A 1 212 ? 22.704 2.065 -11.801 1.00 91.69 212 GLN A N 1
ATOM 1681 C CA . GLN A 1 212 ? 21.271 1.844 -11.999 1.00 91.69 212 GLN A CA 1
ATOM 1682 C C . GLN A 1 212 ? 20.987 0.778 -13.060 1.00 91.69 212 GLN A C 1
ATOM 1684 O O . GLN A 1 212 ? 20.162 -0.100 -12.825 1.00 91.69 212 GLN A O 1
ATOM 1689 N N . ARG A 1 213 ? 21.706 0.814 -14.191 1.00 90.88 213 ARG A N 1
ATOM 1690 C CA . ARG A 1 213 ? 21.554 -0.137 -15.309 1.00 90.88 213 ARG A CA 1
ATOM 1691 C C . ARG A 1 213 ? 21.668 -1.590 -14.843 1.00 90.88 213 ARG A C 1
ATOM 1693 O O . ARG A 1 213 ? 20.758 -2.385 -15.057 1.00 90.88 213 ARG A O 1
ATOM 1700 N N . ALA A 1 214 ? 22.760 -1.920 -14.152 1.00 87.81 214 ALA A N 1
ATOM 1701 C CA . ALA A 1 214 ? 23.019 -3.282 -13.693 1.00 87.81 214 ALA A CA 1
ATOM 1702 C C . ALA A 1 214 ? 21.984 -3.747 -12.653 1.00 87.81 214 ALA A C 1
ATOM 1704 O O . ALA A 1 214 ? 21.464 -4.856 -12.748 1.00 87.81 214 ALA A O 1
ATOM 1705 N N . LYS A 1 215 ? 21.628 -2.888 -11.688 1.00 89.88 215 LYS A N 1
ATOM 1706 C CA . LYS A 1 215 ? 20.633 -3.231 -10.656 1.00 89.88 215 LYS A CA 1
ATOM 1707 C C . LYS A 1 215 ? 19.212 -3.341 -11.219 1.00 89.88 215 LYS A C 1
ATOM 1709 O O . LYS A 1 215 ? 18.446 -4.192 -10.779 1.00 89.88 215 LYS A O 1
ATOM 1714 N N . ALA A 1 216 ? 18.855 -2.532 -12.213 1.00 90.69 216 ALA A N 1
ATOM 1715 C CA . ALA A 1 216 ? 17.568 -2.646 -12.889 1.00 90.69 216 ALA A CA 1
ATOM 1716 C C . ALA A 1 216 ? 17.476 -3.945 -13.699 1.00 90.69 216 ALA A C 1
ATOM 1718 O O . ALA A 1 216 ? 16.446 -4.612 -13.659 1.00 90.69 216 ALA A O 1
ATOM 1719 N N . ALA A 1 217 ? 18.567 -4.375 -14.339 1.00 89.75 217 ALA A N 1
ATOM 1720 C CA . ALA A 1 217 ? 18.621 -5.688 -14.977 1.00 89.75 217 ALA A CA 1
ATOM 1721 C C . ALA A 1 217 ? 18.404 -6.828 -13.965 1.00 89.75 217 ALA A C 1
ATOM 1723 O O . ALA A 1 217 ? 17.712 -7.796 -14.269 1.00 89.75 217 ALA A O 1
ATOM 1724 N N . GLU A 1 218 ? 18.933 -6.711 -12.741 1.00 87.38 218 GLU A N 1
ATOM 1725 C CA . GLU A 1 218 ? 18.665 -7.679 -11.667 1.00 87.38 218 GLU A CA 1
ATOM 1726 C C . GLU A 1 218 ? 17.189 -7.715 -11.248 1.00 87.38 218 GLU A C 1
ATOM 1728 O O . GLU A 1 218 ? 16.669 -8.805 -11.008 1.00 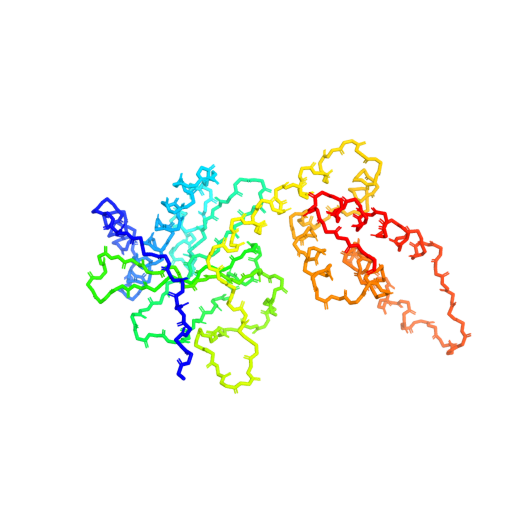87.38 218 GLU A O 1
ATOM 1733 N N . ILE A 1 219 ? 16.506 -6.564 -11.205 1.00 87.81 219 ILE A N 1
ATOM 1734 C CA . ILE A 1 219 ? 15.060 -6.475 -10.924 1.00 87.81 219 ILE A CA 1
ATOM 1735 C C . ILE A 1 219 ? 14.244 -7.192 -12.008 1.00 87.81 219 ILE A C 1
ATOM 1737 O O . ILE A 1 219 ? 13.308 -7.927 -11.675 1.00 87.81 219 ILE A O 1
ATOM 1741 N N . LEU A 1 220 ? 14.616 -6.998 -13.280 1.00 86.88 220 LEU A N 1
ATOM 1742 C CA . LEU A 1 220 ? 13.937 -7.589 -14.440 1.00 86.88 220 LEU A CA 1
ATOM 1743 C C . LEU A 1 220 ? 14.241 -9.080 -14.639 1.00 86.88 220 LEU A C 1
ATOM 1745 O O . LEU A 1 220 ? 13.535 -9.787 -15.366 1.00 86.88 220 LEU A O 1
ATOM 1749 N N . ARG A 1 221 ? 15.321 -9.576 -14.030 1.00 82.00 221 ARG A N 1
ATOM 1750 C CA . ARG A 1 221 ? 15.742 -10.970 -14.163 1.00 82.00 221 ARG A CA 1
ATOM 1751 C C . ARG A 1 221 ? 14.703 -11.889 -13.513 1.00 82.00 221 ARG A C 1
ATOM 1753 O O . ARG A 1 221 ? 14.281 -11.686 -12.375 1.00 82.00 221 ARG A O 1
ATOM 1760 N N . SER A 1 222 ? 14.286 -12.940 -14.222 1.00 65.62 222 SER A N 1
ATOM 1761 C CA . SER A 1 222 ? 13.245 -13.835 -13.712 1.00 65.62 222 SER A CA 1
ATOM 1762 C C . SER A 1 222 ? 13.763 -14.725 -12.572 1.00 65.62 222 SER A C 1
ATOM 1764 O O . SER A 1 222 ? 14.927 -15.125 -12.554 1.00 65.62 222 SER A O 1
ATOM 1766 N N . GLU A 1 223 ? 12.885 -15.139 -11.648 1.00 56.28 223 GLU A N 1
ATOM 1767 C CA . GLU A 1 223 ? 13.243 -16.109 -10.593 1.00 56.28 223 GLU A CA 1
ATOM 1768 C C . GLU A 1 223 ? 13.771 -17.444 -11.162 1.00 56.28 223 GLU A C 1
ATOM 1770 O O . GLU A 1 223 ? 14.587 -18.115 -10.532 1.00 56.28 223 GLU A O 1
ATOM 1775 N N . ARG A 1 224 ? 13.352 -17.820 -12.381 1.00 51.47 224 ARG A N 1
ATOM 1776 C CA . ARG A 1 224 ? 13.851 -19.012 -13.089 1.00 51.47 224 ARG A CA 1
ATOM 1777 C C . ARG A 1 224 ? 15.329 -18.903 -13.464 1.00 51.47 224 ARG A C 1
ATOM 1779 O O . ARG A 1 224 ? 16.020 -19.920 -13.477 1.00 51.47 224 ARG A O 1
ATOM 1786 N N . ASP A 1 225 ? 15.805 -17.694 -13.733 1.00 53.38 225 ASP A N 1
ATOM 1787 C CA . ASP A 1 225 ? 17.196 -17.440 -14.113 1.00 53.38 225 ASP A CA 1
ATOM 1788 C C . ASP A 1 225 ? 18.111 -17.420 -12.881 1.00 53.38 225 ASP A C 1
ATOM 1790 O O . ASP A 1 225 ? 19.283 -17.787 -12.971 1.00 53.38 225 ASP A O 1
ATOM 1794 N N . LEU A 1 226 ? 17.568 -17.096 -11.700 1.00 50.47 226 LEU A N 1
ATOM 1795 C CA . LEU A 1 226 ? 18.291 -17.160 -10.426 1.00 50.47 226 LEU A CA 1
ATOM 1796 C C . LEU A 1 226 ? 18.680 -18.606 -10.060 1.00 50.47 226 LEU A C 1
ATOM 1798 O O . LEU A 1 226 ? 19.804 -18.861 -9.624 1.00 50.47 226 LEU A O 1
ATOM 1802 N N . ASP A 1 227 ? 17.785 -19.568 -10.305 1.00 45.62 227 ASP A N 1
ATOM 1803 C CA . ASP A 1 227 ? 18.021 -21.001 -10.063 1.00 45.62 227 ASP A CA 1
ATOM 1804 C C . ASP A 1 227 ? 19.062 -21.581 -11.053 1.00 45.62 227 ASP A C 1
ATOM 1806 O O . ASP A 1 227 ? 19.924 -22.397 -10.700 1.00 45.62 227 ASP A O 1
ATOM 1810 N N . LEU A 1 228 ? 19.069 -21.087 -12.297 1.00 50.28 228 LEU A N 1
ATOM 1811 C CA . LEU A 1 228 ? 20.089 -21.407 -13.306 1.00 50.28 228 LEU A CA 1
ATOM 1812 C C . LEU A 1 228 ? 21.456 -20.770 -12.983 1.00 50.28 228 LEU A C 1
ATOM 1814 O O . LEU A 1 228 ? 22.494 -21.417 -13.141 1.00 50.28 228 LEU A O 1
ATOM 1818 N N . ALA A 1 229 ? 21.480 -19.542 -12.460 1.00 51.25 229 ALA A N 1
ATOM 1819 C CA . ALA A 1 229 ? 22.702 -18.869 -12.014 1.00 51.25 229 ALA A CA 1
ATOM 1820 C C . ALA A 1 229 ? 23.330 -19.535 -10.772 1.00 51.25 229 ALA A C 1
ATOM 1822 O O . ALA A 1 229 ? 24.555 -19.637 -10.655 1.00 51.25 229 ALA A O 1
ATOM 1823 N N . LEU A 1 230 ? 22.506 -20.046 -9.852 1.00 48.09 230 LEU A N 1
ATOM 1824 C CA . LEU A 1 230 ? 22.972 -20.819 -8.696 1.00 48.09 230 LEU A CA 1
ATOM 1825 C C . LEU A 1 230 ? 23.532 -22.188 -9.113 1.00 48.09 230 LEU A C 1
ATOM 1827 O O . LEU A 1 230 ? 24.558 -22.620 -8.583 1.00 48.09 230 LEU A O 1
ATOM 1831 N N . THR A 1 231 ? 22.920 -22.854 -10.097 1.00 48.03 231 THR A N 1
ATOM 1832 C CA . THR A 1 231 ? 23.412 -24.147 -10.612 1.00 48.03 231 THR A CA 1
ATOM 1833 C C . THR A 1 231 ? 24.657 -24.018 -11.499 1.00 48.03 231 THR A C 1
ATOM 1835 O O . THR A 1 231 ? 25.519 -24.906 -11.474 1.00 48.03 231 THR A O 1
ATOM 1838 N N . SER A 1 232 ? 24.827 -22.903 -12.218 1.00 49.53 232 SER A N 1
ATOM 1839 C CA . SER A 1 232 ? 26.019 -22.639 -13.038 1.00 49.53 232 SER A CA 1
ATOM 1840 C C . SER A 1 232 ? 27.264 -22.326 -12.195 1.00 49.53 232 SER A C 1
ATOM 1842 O O . SER A 1 232 ? 28.354 -22.810 -12.517 1.00 49.53 232 SER A O 1
ATOM 1844 N N . ARG A 1 233 ? 27.107 -21.630 -11.055 1.00 48.38 233 ARG A N 1
ATOM 1845 C CA . ARG A 1 233 ? 28.194 -21.362 -10.088 1.00 48.38 233 ARG A CA 1
ATOM 1846 C C . ARG A 1 233 ? 28.743 -22.620 -9.408 1.00 48.38 233 ARG A C 1
ATOM 1848 O O . ARG A 1 233 ? 29.901 -22.632 -9.004 1.00 48.38 233 ARG A O 1
ATOM 1855 N N . VAL A 1 234 ? 27.952 -23.691 -9.316 1.00 46.94 234 VAL A N 1
ATOM 1856 C CA . VAL A 1 234 ? 28.397 -24.978 -8.746 1.00 46.94 234 VAL A CA 1
ATOM 1857 C C . VAL A 1 234 ? 29.211 -25.809 -9.753 1.00 46.94 234 VAL A C 1
ATOM 1859 O O . VAL A 1 234 ? 29.970 -26.684 -9.342 1.00 46.94 234 VAL A O 1
ATOM 1862 N N . SER A 1 235 ? 29.115 -25.529 -11.062 1.00 46.66 235 SER A N 1
ATOM 1863 C CA . SER A 1 235 ? 29.670 -26.407 -12.110 1.00 46.66 235 SER A CA 1
ATOM 1864 C C . SER A 1 235 ? 30.917 -25.904 -12.849 1.00 46.66 235 SER A C 1
ATOM 1866 O O . SER A 1 235 ? 31.456 -26.659 -13.658 1.00 46.66 235 SER A O 1
ATOM 1868 N N . LYS A 1 236 ? 31.434 -24.693 -12.600 1.00 46.03 236 LYS A N 1
ATOM 1869 C CA . LYS A 1 236 ? 32.656 -24.219 -13.281 1.00 46.03 236 LYS A CA 1
ATOM 1870 C C . LYS A 1 236 ? 33.808 -23.945 -12.319 1.00 46.03 236 LYS A C 1
ATOM 1872 O O . LYS A 1 236 ? 33.882 -22.910 -11.670 1.00 46.03 236 LYS A O 1
ATOM 1877 N N . GLY A 1 237 ? 34.747 -24.888 -12.291 1.00 45.84 237 GLY A N 1
ATOM 1878 C CA . GLY A 1 237 ? 36.118 -24.630 -11.877 1.00 45.84 237 GLY A CA 1
ATOM 1879 C C . GLY A 1 237 ? 36.898 -23.982 -13.017 1.00 45.84 237 GLY A C 1
ATOM 1880 O O . GLY A 1 237 ? 37.495 -24.704 -13.803 1.00 45.84 237 GLY A O 1
ATOM 1881 N N . ASP A 1 238 ? 36.876 -22.652 -13.098 1.00 45.22 238 ASP A N 1
ATOM 1882 C CA . ASP A 1 238 ? 37.993 -21.819 -13.574 1.00 45.22 238 ASP A CA 1
ATOM 1883 C C . ASP A 1 238 ? 37.724 -20.350 -13.161 1.00 45.22 238 ASP A C 1
ATOM 1885 O O . ASP A 1 238 ? 36.677 -19.818 -13.534 1.00 45.22 238 ASP A O 1
ATOM 1889 N N . PRO A 1 239 ? 38.573 -19.670 -12.362 1.00 46.50 239 PRO A N 1
ATOM 1890 C CA . PRO A 1 239 ? 38.246 -18.354 -11.798 1.00 46.50 239 PRO A CA 1
ATOM 1891 C C . PRO A 1 239 ? 38.347 -17.170 -12.771 1.00 46.50 239 PRO A C 1
ATOM 1893 O O . PRO A 1 239 ? 38.165 -16.039 -12.328 1.00 46.50 239 PRO A O 1
ATOM 1896 N N . ASN A 1 240 ? 38.705 -17.383 -14.044 1.00 43.25 240 ASN A N 1
ATOM 1897 C CA . ASN A 1 240 ? 39.150 -16.291 -14.923 1.00 43.25 240 ASN A CA 1
ATOM 1898 C C . ASN A 1 240 ? 38.482 -16.232 -16.311 1.00 43.25 240 ASN A C 1
ATOM 1900 O O . ASN A 1 240 ? 38.985 -15.549 -17.200 1.00 43.25 240 ASN A O 1
ATOM 1904 N N . GLU A 1 241 ? 37.345 -16.901 -16.497 1.00 41.00 241 GLU A N 1
ATOM 1905 C CA . GLU A 1 241 ? 36.489 -16.734 -17.679 1.00 41.00 241 GLU A CA 1
ATOM 1906 C C . GLU A 1 241 ? 35.148 -16.119 -17.258 1.00 41.00 241 GLU A C 1
ATOM 1908 O O . GLU A 1 241 ? 34.162 -16.812 -17.001 1.00 41.00 241 GLU A O 1
ATOM 1913 N N . THR A 1 242 ? 35.098 -14.788 -17.180 1.00 41.53 242 THR A N 1
ATOM 1914 C CA . THR A 1 242 ? 33.828 -14.054 -17.133 1.00 41.53 242 THR A CA 1
ATOM 1915 C C . THR A 1 242 ? 33.238 -14.075 -18.542 1.00 41.53 242 THR A C 1
ATOM 1917 O O . THR A 1 242 ? 33.407 -13.136 -19.316 1.00 41.53 242 THR A O 1
ATOM 1920 N N . LEU A 1 243 ? 32.610 -15.188 -18.925 1.00 46.00 243 LEU A N 1
ATOM 1921 C CA . LEU A 1 243 ? 31.748 -15.218 -20.103 1.00 46.00 243 LEU A CA 1
ATOM 1922 C C . LEU A 1 243 ? 30.537 -14.347 -19.771 1.00 46.00 243 LEU A C 1
ATOM 1924 O O . LEU A 1 243 ? 29.618 -14.804 -19.096 1.00 46.00 243 LEU A O 1
ATOM 1928 N N . VAL A 1 244 ? 30.578 -13.079 -20.174 1.00 51.12 244 VAL A N 1
ATOM 1929 C CA . VAL A 1 244 ? 29.396 -12.218 -20.151 1.00 51.12 244 VAL A CA 1
ATOM 1930 C C . VAL A 1 244 ? 28.381 -12.873 -21.091 1.00 51.12 244 VAL A C 1
ATOM 1932 O O . VAL A 1 244 ? 28.676 -13.059 -22.272 1.00 51.12 244 VAL A O 1
ATOM 1935 N N . ASN A 1 245 ? 27.255 -13.340 -20.551 1.00 63.50 245 ASN A N 1
ATOM 1936 C CA . ASN A 1 245 ? 26.208 -13.995 -21.331 1.00 63.50 245 ASN A CA 1
ATOM 1937 C C . ASN A 1 245 ? 25.567 -12.947 -22.256 1.00 63.50 245 ASN A C 1
ATOM 1939 O O . ASN A 1 245 ? 25.242 -11.857 -21.793 1.00 63.50 245 ASN A O 1
ATOM 1943 N N . GLU A 1 246 ? 25.380 -13.250 -23.544 1.00 62.38 246 GLU A N 1
ATOM 1944 C CA . GLU A 1 246 ? 24.703 -12.335 -24.483 1.00 62.38 246 GLU A CA 1
ATOM 1945 C C . GLU A 1 246 ? 23.294 -11.975 -23.981 1.00 62.38 246 GLU A C 1
ATOM 1947 O O . GLU A 1 246 ? 22.878 -10.828 -24.086 1.00 62.38 246 GLU A O 1
ATOM 1952 N N . GLU A 1 247 ? 22.613 -12.910 -23.309 1.00 67.00 247 GLU A N 1
ATOM 1953 C CA . GLU A 1 247 ? 21.309 -12.655 -22.681 1.00 67.00 247 GLU A CA 1
ATOM 1954 C C . GLU A 1 247 ? 21.372 -11.650 -21.518 1.00 67.00 247 GLU A C 1
ATOM 1956 O O . GLU A 1 247 ? 20.390 -10.949 -21.275 1.00 67.00 247 GLU A O 1
ATOM 1961 N N . ASP A 1 248 ? 22.496 -11.578 -20.793 1.00 66.56 248 ASP A N 1
ATOM 1962 C CA . ASP A 1 248 ? 22.681 -10.604 -19.708 1.00 66.56 248 ASP A CA 1
ATOM 1963 C C . ASP A 1 248 ? 22.927 -9.195 -20.275 1.00 66.56 248 ASP A C 1
ATOM 1965 O O . ASP A 1 248 ? 22.426 -8.222 -19.715 1.00 66.56 248 ASP A O 1
ATOM 1969 N N . LEU A 1 249 ? 23.636 -9.082 -21.408 1.00 64.31 249 LEU A N 1
ATOM 1970 C CA . LEU A 1 249 ? 23.829 -7.804 -22.107 1.00 64.31 249 LEU A CA 1
ATOM 1971 C C . LEU A 1 249 ? 22.507 -7.264 -22.664 1.00 64.31 249 LEU A C 1
ATOM 1973 O O . LEU A 1 249 ? 22.196 -6.095 -22.446 1.00 64.31 249 LEU A O 1
ATOM 1977 N N . ASP A 1 250 ? 21.701 -8.128 -23.287 1.00 83.62 250 ASP A N 1
ATOM 1978 C CA . ASP A 1 250 ? 20.371 -7.764 -23.793 1.00 83.62 250 ASP A CA 1
ATOM 1979 C C . ASP A 1 250 ? 19.441 -7.272 -22.667 1.00 83.62 250 ASP A C 1
ATOM 1981 O O . ASP A 1 250 ? 18.612 -6.384 -22.875 1.00 83.62 250 ASP A O 1
ATOM 1985 N N . LEU A 1 251 ? 19.552 -7.855 -21.466 1.00 86.38 251 LEU A N 1
ATOM 1986 C CA . LEU A 1 251 ? 18.733 -7.471 -20.317 1.00 86.38 251 LEU A CA 1
ATOM 1987 C C . LEU A 1 251 ? 19.164 -6.128 -19.724 1.00 86.38 251 LEU A C 1
ATOM 1989 O O . LEU A 1 251 ? 18.310 -5.344 -19.319 1.00 86.38 251 LEU A O 1
ATOM 1993 N N . GLU A 1 252 ? 20.467 -5.858 -19.671 1.00 88.88 252 GLU A N 1
ATOM 1994 C CA . GLU A 1 252 ? 20.975 -4.564 -19.225 1.00 88.88 252 GLU A CA 1
ATOM 1995 C C . GLU A 1 252 ? 20.629 -3.426 -20.187 1.00 88.88 252 GLU A C 1
ATOM 1997 O O . GLU A 1 252 ? 20.256 -2.349 -19.724 1.00 88.88 252 GLU A O 1
ATOM 2002 N N . ASP A 1 253 ? 20.712 -3.657 -21.500 1.00 90.88 253 ASP A N 1
ATOM 2003 C CA . ASP A 1 253 ? 20.304 -2.661 -22.497 1.00 90.88 253 ASP A CA 1
ATOM 2004 C C . ASP A 1 253 ? 18.794 -2.379 -22.388 1.00 90.88 253 ASP A C 1
ATOM 2006 O O . ASP A 1 253 ? 18.376 -1.221 -22.337 1.00 90.88 253 ASP A O 1
ATOM 2010 N N . LEU A 1 254 ? 17.970 -3.425 -22.233 1.00 91.88 254 LEU A N 1
ATOM 2011 C CA . LEU A 1 254 ? 16.534 -3.269 -21.981 1.00 91.88 254 LEU A CA 1
ATOM 2012 C C . LEU A 1 254 ? 16.249 -2.516 -20.671 1.00 91.88 254 LEU A C 1
ATOM 2014 O O . LEU A 1 254 ? 15.332 -1.697 -20.614 1.00 91.88 254 LEU A O 1
ATOM 2018 N N . ALA A 1 255 ? 17.012 -2.797 -19.613 1.00 92.56 255 ALA A N 1
ATOM 2019 C CA . ALA A 1 255 ? 16.874 -2.121 -18.331 1.00 92.56 255 ALA A CA 1
ATOM 2020 C C . ALA A 1 255 ? 17.223 -0.630 -18.434 1.00 92.56 255 ALA A C 1
ATOM 2022 O O . ALA A 1 255 ? 16.533 0.196 -17.843 1.00 92.56 255 ALA A O 1
ATOM 2023 N N . GLU A 1 256 ? 18.258 -0.276 -19.197 1.00 93.19 256 GLU A N 1
ATOM 2024 C CA . GLU A 1 256 ? 18.626 1.118 -19.447 1.00 93.19 256 GLU A CA 1
ATOM 2025 C C . GLU A 1 256 ? 17.522 1.868 -20.202 1.00 93.19 256 GLU A C 1
ATOM 2027 O O . GLU A 1 256 ? 17.080 2.915 -19.726 1.00 93.19 256 GLU A O 1
ATOM 2032 N N . GLU A 1 257 ? 17.005 1.293 -21.294 1.00 94.62 257 GLU A N 1
ATOM 2033 C CA . GLU A 1 257 ? 15.890 1.879 -22.052 1.00 94.62 257 GLU A CA 1
ATOM 2034 C C . GLU A 1 257 ? 14.625 2.034 -21.193 1.00 94.62 257 GLU A C 1
ATOM 2036 O O . GLU A 1 257 ? 13.92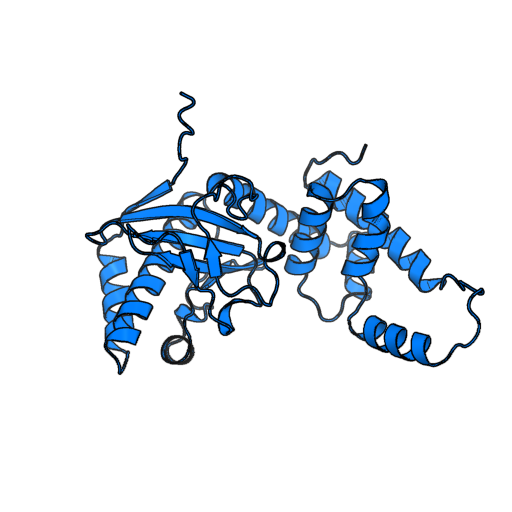7 3.048 -21.273 1.00 94.62 257 GLU A O 1
ATOM 2041 N N . LEU A 1 258 ? 14.325 1.046 -20.342 1.00 94.75 258 LEU A N 1
ATOM 2042 C CA . LEU A 1 258 ? 13.196 1.107 -19.417 1.00 94.75 258 LEU A CA 1
ATOM 2043 C C . LEU A 1 258 ? 13.357 2.235 -18.394 1.00 94.75 258 LEU A C 1
ATOM 2045 O O . LEU A 1 258 ? 12.406 2.980 -18.156 1.00 94.75 258 LEU A O 1
ATOM 2049 N N . LEU A 1 259 ? 14.540 2.367 -17.792 1.00 94.75 259 LEU A N 1
ATOM 2050 C CA . LEU A 1 259 ? 14.814 3.431 -16.829 1.00 94.75 259 LEU A CA 1
ATOM 2051 C C . LEU A 1 259 ? 14.707 4.817 -17.471 1.00 94.75 259 LEU A C 1
ATOM 2053 O O . LEU A 1 259 ? 14.146 5.713 -16.846 1.00 94.75 259 LEU A O 1
ATOM 2057 N N . ASP A 1 260 ? 15.175 4.992 -18.710 1.00 94.31 260 ASP A N 1
ATOM 2058 C CA . ASP A 1 260 ? 15.031 6.256 -19.445 1.00 94.31 260 ASP A CA 1
ATOM 2059 C C . ASP A 1 260 ? 13.560 6.618 -19.672 1.00 94.31 260 ASP A C 1
ATOM 2061 O O . ASP A 1 260 ? 13.143 7.747 -19.403 1.00 94.31 260 ASP A O 1
ATOM 2065 N N . LYS A 1 261 ? 12.750 5.645 -20.107 1.00 95.62 261 LYS A N 1
ATOM 2066 C CA . LYS A 1 261 ? 11.307 5.832 -20.309 1.00 95.62 261 LYS A CA 1
ATOM 2067 C C . LYS A 1 261 ? 10.591 6.195 -19.014 1.00 95.62 261 LYS A C 1
ATOM 2069 O O . LYS A 1 261 ? 9.774 7.113 -19.002 1.00 95.62 261 LYS A O 1
ATOM 2074 N N . LEU A 1 262 ? 10.884 5.484 -17.928 1.00 94.62 262 LEU A N 1
ATOM 2075 C CA . LEU A 1 262 ? 10.256 5.733 -16.631 1.00 94.62 262 LEU A CA 1
ATOM 2076 C C . LEU A 1 262 ? 10.695 7.072 -16.029 1.00 94.62 262 LEU A C 1
ATOM 2078 O O . LEU A 1 262 ? 9.850 7.794 -15.505 1.00 94.62 262 LEU A O 1
ATOM 2082 N N . ALA A 1 263 ? 11.969 7.445 -16.164 1.00 93.31 263 ALA A N 1
ATOM 2083 C CA . ALA A 1 263 ? 12.457 8.755 -15.745 1.00 93.31 263 ALA A CA 1
ATOM 2084 C C . ALA A 1 263 ? 11.759 9.889 -16.516 1.00 93.31 263 ALA A C 1
ATOM 2086 O O . ALA A 1 263 ? 11.299 10.849 -15.900 1.00 93.31 263 ALA A O 1
ATOM 2087 N N . GLU A 1 264 ? 11.580 9.747 -17.837 1.00 94.25 264 GLU A N 1
ATOM 2088 C CA . GLU A 1 264 ? 10.804 10.697 -18.649 1.00 94.25 264 GLU A CA 1
ATOM 2089 C C . GLU A 1 264 ? 9.354 10.817 -18.148 1.00 94.25 264 GLU A C 1
ATOM 2091 O O . GLU A 1 264 ? 8.848 11.927 -17.974 1.00 94.25 264 GLU A O 1
ATOM 2096 N N . ILE A 1 265 ? 8.701 9.685 -17.865 1.00 94.12 265 ILE A N 1
ATOM 2097 C CA . ILE A 1 265 ? 7.320 9.630 -17.358 1.00 94.12 265 ILE A CA 1
ATOM 2098 C C . ILE A 1 265 ? 7.187 10.307 -15.988 1.00 94.12 265 ILE A C 1
ATOM 2100 O O . ILE A 1 265 ? 6.201 11.004 -15.740 1.00 94.12 265 ILE A O 1
ATOM 2104 N N . TRP A 1 266 ? 8.164 10.118 -15.101 1.00 94.00 266 TRP A N 1
ATOM 2105 C CA . TRP A 1 266 ? 8.169 10.715 -13.762 1.00 94.00 266 TRP A CA 1
ATOM 2106 C C . TRP A 1 266 ? 8.723 12.144 -13.724 1.00 94.00 266 TRP A C 1
ATOM 2108 O O . TRP A 1 266 ? 8.653 12.792 -12.681 1.00 94.00 266 TRP A O 1
ATOM 2118 N N . GLY A 1 267 ? 9.234 12.663 -14.844 1.00 89.12 267 GLY A N 1
ATOM 2119 C CA . GLY A 1 267 ? 9.863 13.983 -14.901 1.00 89.12 267 GLY A CA 1
ATOM 2120 C C . GLY A 1 267 ? 11.195 14.059 -14.143 1.00 89.12 267 GLY A C 1
ATOM 2121 O O . GLY A 1 267 ? 11.569 15.133 -13.670 1.00 89.12 267 GLY A O 1
ATOM 2122 N N . GLU A 1 268 ? 11.897 12.934 -14.014 1.00 82.56 268 GLU A N 1
ATOM 2123 C CA . GLU A 1 268 ? 13.198 12.806 -13.353 1.00 82.56 268 GLU A CA 1
ATOM 2124 C C . GLU A 1 268 ? 14.331 12.918 -14.403 1.00 82.56 268 GLU A C 1
ATOM 2126 O O . GLU A 1 268 ? 14.212 12.395 -15.511 1.00 82.56 268 GLU A O 1
ATOM 2131 N N . SER A 1 269 ? 15.433 13.620 -14.091 1.00 74.12 269 SER A N 1
ATOM 2132 C CA . SER A 1 269 ? 16.634 13.648 -14.955 1.00 74.12 269 SER A CA 1
ATOM 2133 C C . SER A 1 269 ? 17.651 12.611 -14.482 1.00 74.12 269 SER A C 1
ATOM 2135 O O . SER A 1 269 ? 17.845 12.462 -13.276 1.00 74.12 269 SER A O 1
ATOM 2137 N N . ARG A 1 270 ? 18.321 11.931 -15.421 1.00 69.06 270 ARG A N 1
ATOM 2138 C CA . ARG A 1 270 ? 19.345 10.902 -15.149 1.00 69.06 270 ARG A CA 1
ATOM 2139 C C . ARG A 1 270 ? 20.798 11.393 -15.339 1.00 69.06 270 ARG A C 1
ATOM 2141 O O . ARG A 1 270 ? 21.697 10.556 -15.370 1.00 69.06 270 ARG A O 1
ATOM 2148 N N . ASP A 1 271 ? 21.008 12.710 -15.489 1.00 58.22 271 ASP A N 1
ATOM 2149 C CA . ASP A 1 271 ? 22.324 13.355 -15.731 1.00 58.22 271 ASP A CA 1
ATOM 2150 C C . ASP A 1 271 ? 23.363 13.151 -14.608 1.00 58.22 271 ASP A C 1
ATOM 2152 O O . ASP A 1 271 ? 23.007 13.308 -13.416 1.00 58.22 271 ASP A O 1
#

Foldseek 3Di:
DDDPPQQWDKFFQDVVLQVVLQVLLVLEPDNVLSVLLSQLSSLLVRVVVVCVVVVQDWDDCPALSNDSVSSRPDSFSWIARPLQWIETRFEDEQPDQKGFDDLVRLPRHQKYWYWYADPVRRMIIGSAMAGSLPDDSPDGMAGNDDDPPDDHSGDGNVCVVLLVVLLVLQSVVLVDPPPLSVVLCVQEDDDRSSVLSSNLVVLLVPPQLVCSLLVNLVSSHYPVVVVVVVVVVVPDPDPPDPPPDPVSVVSSVSSVVSSVVSCVSSVHDSD

Sequence (271 aa):
MNSTQEHHLTIPLNPAAHQIALKFAGEQDNPAKGKQVYLNTLAVLAVRDFLSEISFETDLDSGDSWNPAVRCFHDVADLVIPELGKVECRPILANETTLTLPQEVRENRIAYIVVRFSEQLQEVQLLGFVPATHLERALTILEIDEVEGSPSLLQPIEELIDYLFSLELGHDFLNSDDPVAIAVREKERLRSRTQIIAELKQLLKDVEPFEQRAKAAEILRSERDLDLALTSRVSKGDPNETLVNEEDLDLEDLAEELLDKLAEIWGESRD

pLDDT: mean 85.64, std 16.5, range [27.92, 98.69]

Radius of gyration: 21.23 Å; chains: 1; bounding box: 60×52×51 Å